Protein AF-L8LLE2-F1 (afdb_monomer)

Solvent-accessible surface area (backbone atoms only — not comparable to full-atom values): 10383 Å² total; per-residue (Å²): 137,85,84,48,62,48,79,52,102,90,46,79,46,75,54,87,82,84,57,51,60,73,41,50,22,72,67,34,61,75,38,79,93,33,45,37,50,25,50,54,20,31,62,99,49,52,68,62,49,44,52,54,46,37,57,59,42,68,69,42,82,53,63,57,59,31,3,40,48,46,44,48,23,51,58,50,33,52,78,78,44,58,67,70,62,44,48,73,63,55,43,66,86,56,19,63,70,10,68,68,54,45,50,54,49,53,51,51,51,52,52,48,52,53,50,52,48,54,52,49,49,54,53,46,53,36,53,50,45,49,54,51,47,54,52,52,47,31,68,77,60,76,58,73,55,71,72,56,50,54,57,56,70,70,47,51,56,69,54,42,52,53,46,56,58,52,54,72,74,50,89,51,74,66,51,55,55,52,58,65,69,78,109

Radius of gyration: 31.27 Å; Cα contacts (8 Å, |Δi|>4): 159; chains: 1; bounding box: 60×43×86 Å

Structure (mmCIF, N/CA/C/O backbone):
data_AF-L8LLE2-F1
#
_entry.id   AF-L8LLE2-F1
#
loop_
_atom_site.group_PDB
_atom_site.id
_atom_site.type_symbol
_atom_site.label_atom_id
_atom_site.label_alt_id
_atom_site.label_comp_id
_atom_site.label_asym_id
_atom_site.label_entity_id
_atom_site.label_seq_id
_atom_site.pdbx_PDB_ins_code
_atom_site.Cartn_x
_atom_site.Cartn_y
_atom_site.Cartn_z
_atom_site.occupancy
_atom_site.B_iso_or_equiv
_atom_site.auth_seq_id
_atom_s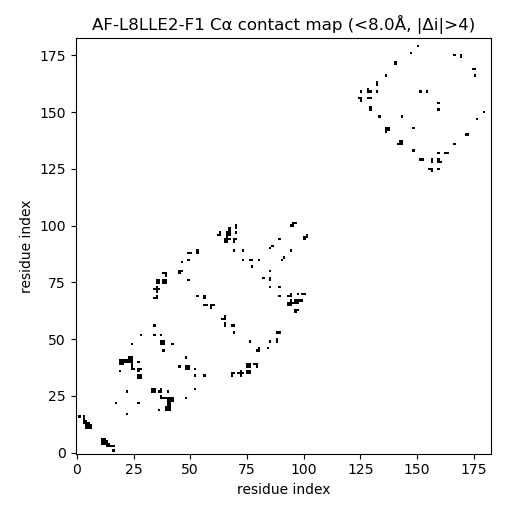ite.auth_comp_id
_atom_site.auth_asym_id
_atom_site.auth_atom_id
_atom_site.pdbx_PDB_model_num
ATOM 1 N N . MET A 1 1 ? 8.916 -25.334 -23.048 1.00 56.12 1 MET A N 1
ATOM 2 C CA . MET A 1 1 ? 9.072 -25.057 -24.491 1.00 56.12 1 MET A CA 1
ATOM 3 C C . MET A 1 1 ? 8.084 -23.953 -24.819 1.00 56.12 1 MET A C 1
ATOM 5 O O . MET A 1 1 ? 6.906 -24.152 -24.558 1.00 56.12 1 MET A O 1
ATOM 9 N N . TYR A 1 2 ? 8.549 -22.775 -25.232 1.00 68.25 2 TYR A N 1
ATOM 10 C CA . TYR A 1 2 ? 7.656 -21.647 -25.518 1.00 68.25 2 TYR A CA 1
ATOM 11 C C . TYR A 1 2 ? 7.120 -21.756 -26.941 1.00 68.25 2 TYR A C 1
ATOM 13 O O . TYR A 1 2 ? 7.829 -22.206 -27.841 1.00 68.25 2 TYR A O 1
ATOM 21 N N . GLN A 1 3 ? 5.867 -21.363 -27.125 1.00 78.31 3 GLN A N 1
ATOM 22 C CA . GLN A 1 3 ? 5.216 -21.385 -28.422 1.00 78.31 3 GLN A CA 1
ATOM 23 C C . GLN A 1 3 ? 5.555 -20.088 -29.169 1.00 78.31 3 GLN A C 1
ATOM 25 O O . GLN A 1 3 ? 5.293 -19.004 -28.664 1.00 78.31 3 GLN A O 1
ATOM 30 N N . ASN A 1 4 ? 6.165 -20.207 -30.348 1.00 88.38 4 ASN A N 1
ATOM 31 C CA . ASN A 1 4 ? 6.569 -19.100 -31.231 1.00 88.38 4 ASN A CA 1
ATOM 32 C C . ASN A 1 4 ? 5.695 -19.013 -32.498 1.00 88.38 4 ASN A C 1
ATOM 34 O O . ASN A 1 4 ? 6.077 -18.423 -33.512 1.00 88.38 4 ASN A O 1
ATOM 38 N N . TYR A 1 5 ? 4.532 -19.662 -32.460 1.00 87.19 5 TYR A N 1
ATOM 39 C CA . TYR A 1 5 ? 3.569 -19.664 -33.547 1.00 87.19 5 TYR A CA 1
ATOM 40 C C . TYR A 1 5 ? 2.140 -19.763 -33.015 1.00 87.19 5 TYR A C 1
ATOM 42 O O . TYR A 1 5 ? 1.866 -20.469 -32.049 1.00 87.19 5 TYR A O 1
ATOM 50 N N . PHE A 1 6 ? 1.208 -19.097 -33.674 1.00 87.31 6 PHE A N 1
ATOM 51 C CA . PHE A 1 6 ? -0.215 -19.158 -33.385 1.00 87.31 6 PHE A CA 1
ATOM 52 C C . PHE A 1 6 ? -0.961 -19.479 -34.679 1.00 87.31 6 PHE A C 1
ATOM 54 O O . PHE A 1 6 ? -0.795 -18.782 -35.679 1.00 87.31 6 PHE A O 1
ATOM 61 N N . ASN A 1 7 ? -1.751 -20.554 -34.666 1.00 88.75 7 ASN A N 1
ATOM 62 C CA . ASN A 1 7 ? -2.558 -20.972 -35.809 1.00 88.75 7 ASN A CA 1
ATOM 63 C C . ASN A 1 7 ? -4.022 -20.591 -35.564 1.00 88.75 7 ASN A C 1
ATOM 65 O O . ASN A 1 7 ? -4.599 -20.988 -34.553 1.00 88.75 7 ASN A O 1
ATOM 69 N N . LEU A 1 8 ? -4.615 -19.869 -36.509 1.00 87.56 8 LEU A N 1
ATOM 70 C CA . LEU A 1 8 ? -6.059 -19.708 -36.679 1.00 87.56 8 LEU A CA 1
ATOM 71 C C . LEU A 1 8 ? -6.487 -20.505 -37.912 1.00 87.56 8 LEU A C 1
ATOM 73 O O . LEU A 1 8 ? -5.650 -20.795 -38.761 1.00 87.56 8 LEU A O 1
ATOM 77 N N . GLU A 1 9 ? -7.777 -20.828 -38.017 1.00 87.69 9 GLU A N 1
ATOM 78 C CA . GLU A 1 9 ? -8.381 -21.726 -39.021 1.00 87.69 9 GLU A CA 1
ATOM 79 C C . GLU A 1 9 ? -7.685 -21.745 -40.397 1.00 87.69 9 GLU A C 1
ATOM 81 O O . GLU A 1 9 ? -7.391 -22.824 -40.904 1.00 87.69 9 GLU A O 1
ATOM 86 N N . ASN A 1 10 ? -7.359 -20.573 -40.962 1.00 89.62 10 ASN A N 1
ATOM 87 C CA . ASN A 1 10 ? -6.679 -20.439 -42.257 1.00 89.62 10 ASN A CA 1
ATOM 88 C C . ASN A 1 10 ? -5.370 -19.619 -42.226 1.00 89.62 10 ASN A C 1
ATOM 90 O O . ASN A 1 10 ? -4.825 -19.313 -43.287 1.00 89.62 10 ASN A O 1
ATOM 94 N N . THR A 1 11 ? -4.849 -19.227 -41.056 1.00 90.19 11 THR A N 1
ATOM 95 C CA . THR A 1 11 ? -3.628 -18.403 -40.950 1.00 90.19 11 THR A CA 1
ATOM 96 C C . THR A 1 11 ? -2.648 -18.930 -39.905 1.00 90.19 11 THR A C 1
ATOM 98 O O . THR A 1 11 ? -3.020 -19.335 -38.808 1.00 90.19 11 THR A O 1
ATOM 101 N N . ASN A 1 12 ? -1.355 -18.893 -40.236 1.00 90.06 12 ASN A N 1
ATOM 102 C CA . ASN A 1 12 ? -0.266 -19.210 -39.313 1.00 90.06 12 ASN A CA 1
ATOM 103 C C . ASN A 1 12 ? 0.552 -17.942 -39.050 1.00 90.06 12 ASN A C 1
ATOM 105 O O . ASN A 1 12 ? 1.138 -17.372 -39.971 1.00 90.06 12 ASN A O 1
ATOM 109 N N . HIS A 1 13 ? 0.588 -17.509 -37.795 1.00 91.38 13 HIS A N 1
ATOM 110 C CA . HIS A 1 13 ? 1.325 -16.339 -37.340 1.00 91.38 13 HIS A CA 1
ATOM 111 C C . HIS A 1 13 ? 2.561 -16.798 -36.579 1.00 91.38 13 HIS A C 1
ATOM 113 O O . HIS A 1 13 ? 2.443 -17.408 -35.521 1.00 91.38 13 HIS A O 1
ATOM 119 N N . ARG A 1 14 ? 3.753 -16.487 -37.089 1.00 90.00 14 ARG A N 1
ATOM 120 C CA . ARG A 1 14 ? 5.013 -16.716 -36.372 1.00 90.00 14 ARG A CA 1
ATOM 121 C C . ARG A 1 14 ? 5.447 -15.435 -35.684 1.00 90.00 14 ARG A C 1
ATOM 123 O O . ARG A 1 14 ? 5.342 -14.361 -36.270 1.00 90.00 14 ARG A O 1
ATOM 130 N N . PHE A 1 15 ? 5.943 -15.561 -34.465 1.00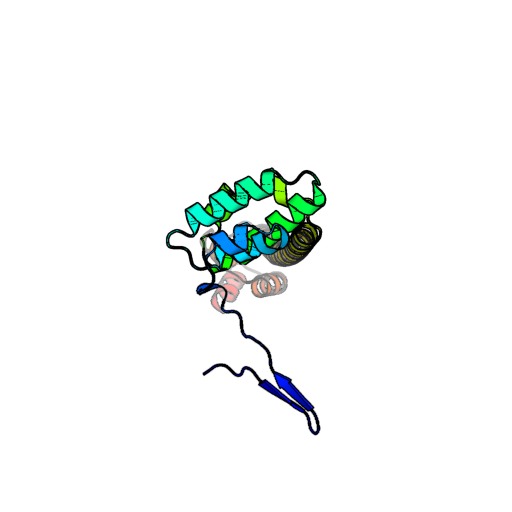 91.06 15 PHE A N 1
ATOM 131 C CA . PHE A 1 15 ? 6.428 -14.435 -33.681 1.00 91.06 15 PHE A CA 1
ATOM 132 C C . PHE A 1 15 ? 7.677 -14.826 -32.903 1.00 91.06 15 PHE A C 1
ATOM 134 O O . PHE A 1 15 ? 7.910 -15.996 -32.598 1.00 91.06 15 PHE A O 1
ATOM 141 N N . GLU A 1 16 ? 8.484 -13.826 -32.584 1.00 89.81 16 GLU A N 1
ATOM 142 C CA . GLU A 1 16 ? 9.649 -13.986 -31.729 1.00 89.81 16 GLU A CA 1
ATOM 143 C C . GLU A 1 16 ? 9.269 -13.682 -30.278 1.00 89.81 16 GLU A C 1
ATOM 145 O O . GLU A 1 16 ? 8.602 -12.689 -29.990 1.00 89.81 16 GLU A O 1
ATOM 150 N N . VAL A 1 17 ? 9.678 -14.558 -29.358 1.00 90.56 17 VAL A N 1
ATOM 151 C CA . VAL A 1 17 ? 9.478 -14.361 -27.919 1.00 90.56 17 VAL A CA 1
ATOM 152 C C . VAL A 1 17 ? 10.763 -13.800 -27.329 1.00 90.56 17 VAL A C 1
ATOM 154 O O . VAL A 1 17 ? 11.753 -14.520 -27.199 1.00 90.56 17 VAL A O 1
ATOM 157 N N . ILE A 1 18 ? 10.730 -12.528 -26.938 1.00 90.19 18 ILE A N 1
ATOM 158 C CA . ILE A 1 18 ? 11.856 -11.868 -26.275 1.00 90.19 18 ILE A CA 1
ATOM 159 C C . ILE A 1 18 ? 11.757 -12.104 -24.768 1.00 90.19 18 ILE A C 1
ATOM 161 O O . ILE A 1 18 ? 10.785 -11.721 -24.116 1.00 90.19 18 ILE A O 1
ATOM 165 N N . ARG A 1 19 ? 12.791 -12.730 -24.204 1.00 91.81 19 ARG A N 1
ATOM 166 C CA . ARG A 1 19 ? 12.925 -12.965 -22.764 1.00 91.81 19 ARG A CA 1
ATOM 167 C C . ARG A 1 19 ? 13.754 -11.846 -22.161 1.00 91.81 19 ARG A C 1
ATOM 169 O O . ARG A 1 19 ? 14.973 -11.866 -22.283 1.00 91.81 19 ARG A O 1
ATOM 176 N N . LEU A 1 20 ? 13.101 -10.883 -21.509 1.00 92.94 20 LEU A N 1
ATOM 177 C CA . LEU A 1 20 ? 13.789 -9.703 -20.968 1.00 92.94 20 LEU A CA 1
ATOM 178 C C . LEU A 1 20 ? 14.976 -10.079 -20.070 1.00 92.94 20 LEU A C 1
ATOM 180 O O . LEU A 1 20 ? 16.052 -9.531 -20.259 1.00 92.94 20 LEU A O 1
ATOM 184 N N . TRP A 1 21 ? 14.844 -11.095 -19.211 1.00 93.62 21 TRP A N 1
ATOM 185 C CA . TRP A 1 21 ? 15.923 -11.555 -18.319 1.00 93.62 21 TRP A CA 1
ATOM 186 C C . TRP A 1 21 ? 17.147 -12.156 -19.035 1.00 93.62 21 TRP A C 1
ATOM 188 O O . TRP A 1 21 ? 18.149 -12.462 -18.392 1.00 93.62 21 TRP A O 1
ATOM 198 N N . GLU A 1 22 ? 17.083 -12.364 -20.350 1.00 95.19 22 GLU A N 1
ATOM 199 C CA . GLU A 1 22 ? 18.216 -12.803 -21.172 1.00 95.19 22 GLU A CA 1
ATOM 200 C C . GLU A 1 22 ? 18.823 -11.667 -21.995 1.00 95.19 22 GLU A C 1
ATOM 202 O O . GLU A 1 22 ? 19.977 -11.777 -22.414 1.00 95.19 22 GLU A O 1
ATOM 207 N N . VAL A 1 23 ? 18.073 -10.580 -22.192 1.00 96.50 23 VAL A N 1
ATOM 208 C CA . VAL A 1 23 ? 18.512 -9.385 -22.916 1.00 96.50 23 VAL A CA 1
ATOM 209 C C . VAL A 1 23 ? 19.391 -8.541 -21.992 1.00 96.50 23 VAL A C 1
ATOM 211 O O . VAL A 1 23 ? 18.932 -8.179 -20.907 1.00 96.50 23 VAL A O 1
ATOM 214 N N . PRO A 1 24 ? 20.637 -8.199 -22.368 1.00 97.44 24 PRO A N 1
ATOM 215 C CA . PRO A 1 24 ? 21.502 -7.352 -21.552 1.00 97.44 24 PRO A CA 1
ATOM 216 C C . PRO A 1 24 ? 20.825 -6.031 -21.164 1.00 97.44 24 PRO A C 1
ATOM 218 O O . PRO A 1 24 ? 20.375 -5.280 -22.028 1.00 97.44 24 PRO A O 1
ATOM 221 N N . SER A 1 25 ? 20.805 -5.692 -19.871 1.00 96.62 25 SER A N 1
ATOM 222 C CA . SER A 1 25 ? 20.219 -4.423 -19.404 1.00 96.62 25 SER A CA 1
ATOM 223 C C . SER A 1 25 ? 20.861 -3.196 -20.061 1.00 96.62 25 SER A C 1
ATOM 225 O O . SER A 1 25 ? 20.197 -2.179 -20.241 1.00 96.62 25 SER A O 1
ATOM 227 N N . THR A 1 26 ? 22.132 -3.291 -20.460 1.00 95.94 26 THR A N 1
ATOM 228 C CA . THR A 1 26 ? 22.840 -2.244 -21.208 1.00 95.94 26 THR A CA 1
ATOM 229 C C . THR A 1 26 ? 22.213 -1.962 -22.570 1.00 95.94 26 THR A C 1
ATOM 231 O O . THR A 1 26 ? 22.161 -0.809 -22.967 1.00 95.94 26 THR A O 1
ATOM 234 N N . GLU A 1 27 ? 21.700 -2.981 -23.265 1.00 95.81 27 GLU A N 1
ATOM 235 C CA . GLU A 1 27 ? 21.024 -2.812 -24.559 1.00 95.81 27 GLU A CA 1
ATOM 236 C C . GLU A 1 27 ? 19.686 -2.087 -24.386 1.00 95.81 27 GLU A C 1
ATOM 238 O O . GLU A 1 27 ? 19.364 -1.158 -25.124 1.00 95.81 27 GLU A O 1
ATOM 243 N N . LEU A 1 28 ? 18.928 -2.456 -23.349 1.00 96.25 28 LEU A N 1
ATOM 244 C CA . LEU A 1 28 ? 17.668 -1.792 -23.012 1.00 96.25 28 LEU A CA 1
ATOM 245 C C . LEU A 1 28 ? 17.890 -0.321 -22.614 1.00 96.25 28 LEU A C 1
ATOM 247 O O . LEU A 1 28 ? 17.057 0.533 -22.910 1.00 96.25 28 LEU A O 1
ATOM 251 N N . LEU A 1 29 ? 19.015 -0.011 -21.962 1.00 95.56 29 LEU A N 1
ATOM 252 C CA . LEU A 1 29 ? 19.341 1.334 -21.478 1.00 95.56 29 LEU A CA 1
ATOM 253 C C . LEU A 1 29 ? 19.640 2.339 -22.606 1.00 95.56 29 LEU A C 1
ATOM 255 O O . LEU A 1 29 ? 19.598 3.546 -22.367 1.00 95.56 29 LEU A O 1
ATOM 259 N N . GLU A 1 30 ? 19.903 1.877 -23.828 1.00 95.12 30 GLU A N 1
ATOM 260 C CA . GLU A 1 30 ? 20.114 2.753 -24.989 1.00 95.12 30 GLU A CA 1
ATOM 261 C C . GLU A 1 30 ? 18.828 3.475 -25.415 1.00 95.12 30 GLU A C 1
ATOM 263 O O . GLU A 1 30 ? 18.867 4.571 -25.982 1.00 95.12 30 GLU A O 1
ATOM 268 N N . TYR A 1 31 ? 17.666 2.900 -25.099 1.00 94.38 31 TYR A N 1
ATOM 269 C CA . TYR A 1 31 ? 16.378 3.409 -25.548 1.00 94.38 31 TYR A CA 1
ATOM 270 C C . TYR A 1 31 ? 15.556 3.930 -24.376 1.00 94.38 31 TYR A C 1
ATOM 272 O O . TYR A 1 31 ? 15.093 3.181 -23.519 1.00 94.38 31 TYR A O 1
ATOM 280 N N . LYS A 1 32 ? 15.269 5.234 -24.394 1.00 91.44 32 LYS A N 1
ATOM 281 C CA . LYS A 1 32 ? 14.451 5.911 -23.375 1.00 91.44 32 LYS A CA 1
ATOM 282 C C . LYS A 1 32 ? 13.112 5.223 -23.095 1.00 91.44 32 LYS A C 1
ATOM 284 O O . LYS A 1 32 ? 12.715 5.102 -21.940 1.00 91.44 32 LYS A O 1
ATOM 289 N N . GLY A 1 33 ? 12.432 4.746 -24.140 1.00 92.94 33 GLY A N 1
ATOM 290 C CA . GLY A 1 33 ? 11.154 4.037 -24.009 1.00 92.94 33 GLY A CA 1
ATOM 291 C C . GLY A 1 33 ? 11.254 2.696 -23.272 1.00 92.94 33 GLY A C 1
ATOM 292 O O . GLY A 1 33 ? 10.241 2.187 -22.805 1.00 92.94 33 GLY A O 1
ATOM 293 N N . LEU A 1 34 ? 12.461 2.142 -23.136 1.00 96.44 34 LEU A N 1
ATOM 294 C CA . LEU A 1 34 ? 12.717 0.867 -22.474 1.00 96.44 34 LEU A CA 1
ATOM 295 C C . LEU A 1 34 ? 13.227 1.027 -21.040 1.00 96.44 34 LEU A C 1
ATOM 297 O O . LEU A 1 34 ? 13.327 0.019 -20.348 1.00 96.44 34 LEU A O 1
ATOM 301 N N . TYR A 1 35 ? 13.485 2.250 -20.554 1.00 97.38 35 TYR A N 1
ATOM 302 C CA . TYR A 1 35 ? 13.955 2.492 -19.180 1.00 97.38 35 TYR A CA 1
ATOM 303 C C . TYR A 1 35 ? 13.157 1.737 -18.104 1.00 97.38 35 TYR A C 1
ATOM 305 O O . TYR A 1 35 ? 13.794 1.150 -17.227 1.00 97.38 35 TYR A O 1
ATOM 313 N N . PRO A 1 36 ? 11.810 1.655 -18.173 1.00 97.25 36 PRO A N 1
ATOM 314 C CA . PRO A 1 36 ? 11.045 0.889 -17.194 1.00 97.25 36 PRO A CA 1
ATOM 315 C C . PRO A 1 36 ? 11.355 -0.614 -17.168 1.00 97.25 36 PRO A C 1
ATOM 317 O O . PRO A 1 36 ? 11.160 -1.258 -16.144 1.00 97.25 36 PRO A O 1
ATOM 320 N N . LEU A 1 37 ? 11.851 -1.180 -18.269 1.00 97.38 37 LEU A N 1
ATOM 321 C CA . LEU A 1 37 ? 12.153 -2.606 -18.417 1.00 97.38 37 LEU A CA 1
ATOM 322 C C . LEU A 1 37 ? 13.610 -2.948 -18.087 1.00 97.38 37 LEU A C 1
ATOM 324 O O . LEU A 1 37 ? 13.931 -4.122 -17.924 1.00 97.38 37 LEU A O 1
ATOM 328 N N . VAL A 1 38 ? 14.500 -1.956 -17.988 1.00 97.81 38 VAL A N 1
ATOM 329 C CA . VAL A 1 38 ? 15.952 -2.174 -17.868 1.00 97.81 38 VAL A CA 1
ATOM 330 C C . VAL A 1 38 ? 16.316 -3.029 -16.646 1.00 97.81 38 VAL A C 1
ATOM 332 O O . VAL A 1 38 ? 17.201 -3.882 -16.736 1.00 97.81 38 VAL A O 1
ATOM 335 N N . THR A 1 39 ? 15.622 -2.850 -15.518 1.00 94.88 39 THR A N 1
ATOM 336 C CA . THR A 1 39 ? 15.833 -3.632 -14.284 1.00 94.88 39 THR A CA 1
ATOM 337 C C . THR A 1 39 ? 15.355 -5.080 -14.380 1.00 94.88 39 THR A C 1
ATOM 339 O O . THR A 1 39 ? 15.772 -5.901 -13.570 1.00 94.88 39 THR A O 1
ATOM 342 N N . LEU A 1 40 ? 14.511 -5.399 -15.366 1.00 96.62 40 LEU A N 1
ATOM 343 C CA . LEU A 1 40 ? 14.079 -6.764 -15.688 1.00 96.62 40 LEU A CA 1
ATOM 344 C C . LEU A 1 40 ? 15.040 -7.462 -16.665 1.00 96.62 40 LEU A C 1
ATOM 346 O O . LEU A 1 40 ? 14.889 -8.656 -16.925 1.00 96.62 40 LEU A O 1
ATOM 350 N N . GLY A 1 41 ? 15.981 -6.704 -17.235 1.00 96.38 41 GLY A N 1
ATOM 351 C CA . GLY A 1 41 ? 17.023 -7.195 -18.126 1.00 96.38 41 GLY A CA 1
ATOM 352 C C . GLY A 1 41 ? 18.044 -8.091 -17.423 1.00 96.38 41 GLY A C 1
ATOM 353 O O . GLY A 1 41 ? 18.124 -8.155 -16.195 1.00 96.38 41 GLY A O 1
ATOM 354 N N . LYS A 1 42 ? 18.880 -8.759 -18.214 1.00 96.75 42 LYS A N 1
ATOM 355 C CA . LYS A 1 42 ? 20.048 -9.488 -17.725 1.00 96.75 42 LYS A CA 1
ATOM 356 C C . LYS A 1 42 ? 21.075 -8.505 -17.151 1.00 96.75 42 LYS A C 1
ATOM 358 O O . LYS A 1 42 ? 21.728 -7.776 -17.903 1.00 96.75 42 LYS A O 1
ATOM 363 N N . SER A 1 43 ? 21.247 -8.533 -15.832 1.00 94.88 43 SER A N 1
ATOM 364 C CA . SER A 1 43 ? 22.250 -7.756 -15.100 1.00 94.88 43 SER A CA 1
ATOM 365 C C . SER A 1 43 ? 22.788 -8.542 -13.907 1.00 94.88 43 SER A C 1
ATOM 367 O O . SER A 1 43 ? 22.024 -9.177 -13.182 1.00 94.88 43 SER A O 1
ATOM 369 N N . ASP A 1 44 ? 24.098 -8.446 -13.673 1.00 93.12 44 ASP A N 1
ATOM 370 C CA . ASP A 1 44 ? 24.754 -9.019 -12.491 1.00 93.12 44 ASP A CA 1
ATOM 371 C C . ASP A 1 44 ? 24.508 -8.177 -11.224 1.00 93.12 44 ASP A C 1
ATOM 373 O O . ASP A 1 44 ? 24.713 -8.650 -10.107 1.00 93.12 44 ASP A O 1
ATOM 377 N N . ASN A 1 45 ? 24.073 -6.918 -11.378 1.00 95.69 45 ASN A N 1
ATOM 378 C CA . ASN A 1 45 ? 23.800 -6.009 -10.266 1.00 95.69 45 ASN A CA 1
ATOM 379 C C . ASN A 1 45 ? 22.582 -5.107 -10.553 1.00 95.69 45 ASN A C 1
ATOM 381 O O . ASN A 1 45 ? 22.735 -3.979 -11.036 1.00 95.69 45 ASN A O 1
ATOM 385 N N . PRO A 1 46 ? 21.363 -5.568 -10.213 1.00 94.50 46 PRO A N 1
ATOM 386 C CA . PRO A 1 46 ? 20.133 -4.815 -10.454 1.00 94.50 46 PRO A CA 1
ATOM 387 C C . PRO A 1 46 ? 20.081 -3.449 -9.750 1.00 94.50 46 PRO A C 1
ATOM 389 O O . PRO A 1 46 ? 19.472 -2.516 -10.273 1.00 94.50 46 PRO A O 1
ATOM 392 N N . LEU A 1 47 ? 20.743 -3.295 -8.594 1.00 96.25 47 LEU A N 1
ATOM 393 C CA . LEU A 1 47 ? 20.816 -2.019 -7.874 1.00 96.25 47 LEU A CA 1
ATOM 394 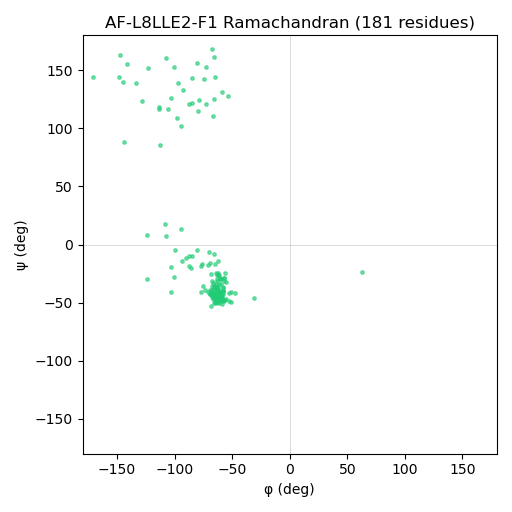C C . LEU A 1 47 ? 21.596 -0.970 -8.676 1.00 96.25 47 LEU A C 1
ATOM 396 O O . LEU A 1 47 ? 21.115 0.148 -8.858 1.00 96.25 47 LEU A O 1
ATOM 400 N N . GLU A 1 48 ? 22.790 -1.318 -9.157 1.00 97.06 48 GLU A N 1
ATOM 401 C CA . GLU A 1 48 ? 23.591 -0.409 -9.988 1.00 97.06 48 GLU A CA 1
ATOM 402 C C . GLU A 1 48 ? 22.895 -0.113 -11.317 1.00 97.06 48 GLU A C 1
ATOM 404 O O . GLU A 1 48 ? 22.877 1.032 -11.769 1.00 97.06 48 GLU A O 1
ATOM 409 N N . THR A 1 49 ? 22.225 -1.109 -11.899 1.00 97.25 49 THR A N 1
ATOM 410 C CA . THR A 1 49 ? 21.370 -0.910 -13.072 1.00 97.25 49 THR A CA 1
ATOM 411 C C . THR A 1 49 ? 20.272 0.125 -12.804 1.00 97.25 49 THR A C 1
ATOM 413 O O . THR A 1 49 ? 20.122 1.067 -13.581 1.00 97.25 49 THR A O 1
ATOM 416 N N . LEU A 1 50 ? 19.544 0.027 -11.685 1.00 97.56 50 LEU A N 1
ATOM 417 C CA . LEU A 1 50 ? 18.516 1.012 -11.335 1.00 97.56 50 LEU A CA 1
ATOM 418 C C . LEU A 1 50 ? 19.106 2.410 -11.089 1.00 97.56 50 LEU A C 1
ATOM 420 O O . LEU A 1 50 ? 18.491 3.398 -11.484 1.00 97.56 50 LEU A O 1
ATOM 424 N N . LYS A 1 51 ? 20.302 2.520 -10.492 1.00 97.50 51 LYS A N 1
ATOM 425 C CA . LYS A 1 51 ? 20.991 3.814 -10.328 1.00 97.50 51 LYS A CA 1
ATOM 426 C C . LYS A 1 51 ? 21.267 4.487 -11.673 1.00 97.50 51 LYS A C 1
ATOM 428 O O . LYS A 1 51 ? 20.998 5.677 -11.821 1.00 97.50 51 LYS A O 1
ATOM 433 N N . GLN A 1 52 ? 21.760 3.734 -12.657 1.00 97.19 52 GLN A N 1
ATOM 434 C CA . GLN A 1 52 ? 22.014 4.256 -14.005 1.00 97.19 52 GLN A CA 1
ATOM 435 C C . GLN A 1 52 ? 20.719 4.703 -14.692 1.00 97.19 52 GLN A C 1
ATOM 437 O O . GLN A 1 52 ? 20.671 5.772 -15.303 1.00 97.19 52 GLN A O 1
ATOM 442 N N . VAL A 1 53 ? 19.647 3.918 -14.548 1.00 97.50 53 VAL A N 1
ATOM 443 C CA . VAL A 1 53 ? 18.322 4.273 -15.072 1.00 97.50 53 VAL A CA 1
ATOM 444 C C . VAL A 1 53 ? 17.800 5.551 -14.413 1.00 97.50 53 VAL A C 1
ATOM 446 O O . VAL A 1 53 ? 17.335 6.444 -15.116 1.00 97.50 53 VAL A O 1
ATOM 449 N N . ALA A 1 54 ? 17.920 5.688 -13.090 1.00 97.19 54 ALA A N 1
ATOM 450 C CA . ALA A 1 54 ? 17.494 6.886 -12.369 1.00 97.19 54 ALA A CA 1
ATOM 451 C C . ALA A 1 54 ? 18.220 8.147 -12.873 1.00 97.19 54 ALA A C 1
ATOM 453 O O . ALA A 1 54 ? 17.566 9.139 -13.193 1.00 97.19 54 ALA A O 1
ATOM 454 N N . GLN A 1 55 ? 19.541 8.081 -13.070 1.00 96.62 55 GLN A N 1
ATOM 455 C CA . GLN A 1 55 ? 20.321 9.185 -13.649 1.00 96.62 55 GLN A CA 1
ATOM 456 C C . GLN A 1 55 ? 19.847 9.558 -15.064 1.00 96.62 55 GLN A C 1
ATOM 458 O O . GLN A 1 55 ? 19.706 10.735 -15.398 1.00 96.62 55 GLN A O 1
ATOM 463 N N . LYS A 1 56 ? 19.561 8.559 -15.909 1.00 96.69 56 LYS A N 1
ATOM 464 C CA . LYS A 1 56 ? 19.037 8.780 -17.267 1.00 96.69 56 LYS A CA 1
ATOM 465 C C . LYS A 1 56 ? 17.629 9.385 -17.258 1.00 96.69 56 LYS A C 1
ATOM 467 O O . LYS A 1 56 ? 17.305 10.169 -18.148 1.00 96.69 56 LYS A O 1
ATOM 472 N N . ILE A 1 57 ? 16.802 9.037 -16.271 1.00 96.56 57 ILE A N 1
ATOM 473 C CA . ILE A 1 57 ? 15.464 9.608 -16.073 1.00 96.56 57 ILE A CA 1
ATOM 474 C C . ILE A 1 57 ? 15.557 11.073 -15.641 1.00 96.56 57 ILE A C 1
ATOM 476 O O . ILE A 1 57 ? 14.824 11.907 -16.166 1.00 96.56 57 ILE A O 1
ATOM 480 N N . GLU A 1 58 ? 16.472 11.426 -14.738 1.00 94.50 58 GLU A N 1
ATOM 481 C CA . GLU A 1 58 ? 16.665 12.819 -14.308 1.00 94.50 58 GLU A CA 1
ATOM 482 C C . GLU A 1 58 ? 17.037 13.752 -15.469 1.00 94.50 58 GLU A C 1
ATOM 484 O O . GLU A 1 58 ? 16.577 14.894 -15.513 1.00 94.50 58 GLU A O 1
ATOM 489 N N . ALA A 1 59 ? 17.784 13.242 -16.452 1.00 94.88 59 ALA A N 1
ATOM 490 C CA . ALA A 1 59 ? 18.158 13.973 -17.661 1.00 94.88 59 ALA A CA 1
ATOM 491 C C . ALA A 1 59 ? 16.985 14.240 -18.633 1.00 94.88 59 ALA A C 1
ATOM 493 O O . ALA A 1 59 ? 17.156 14.945 -19.630 1.00 94.88 59 ALA A O 1
ATOM 494 N N . ILE A 1 60 ? 15.788 13.699 -18.378 1.00 95.19 60 ILE A N 1
ATOM 495 C CA . ILE A 1 60 ? 14.605 13.937 -19.211 1.00 95.19 60 ILE A CA 1
ATOM 496 C C . ILE A 1 60 ? 14.092 15.365 -18.993 1.00 95.19 60 ILE A C 1
ATOM 498 O O . ILE A 1 60 ? 13.699 15.743 -17.888 1.00 95.19 60 ILE A O 1
ATOM 502 N N . SER A 1 61 ? 14.052 16.149 -20.075 1.00 95.19 61 SER A N 1
ATOM 503 C CA . SER A 1 61 ? 13.680 17.569 -20.031 1.00 95.19 61 SER A CA 1
ATOM 504 C C . SER A 1 61 ? 12.195 17.806 -19.751 1.00 95.19 61 SER A C 1
ATOM 506 O O . SER A 1 61 ? 11.851 18.715 -19.000 1.00 95.19 61 SER A O 1
ATOM 508 N N . LEU A 1 62 ? 11.302 17.008 -20.350 1.00 95.69 62 LEU A N 1
ATOM 509 C CA . LEU A 1 62 ? 9.862 17.179 -20.169 1.00 95.69 62 LEU A CA 1
ATOM 510 C C . LEU A 1 62 ? 9.428 16.571 -18.831 1.00 95.69 62 LEU A C 1
ATOM 512 O O . LEU A 1 62 ? 9.468 15.353 -18.660 1.00 95.69 62 LEU A O 1
ATOM 516 N N . THR A 1 63 ? 8.965 17.415 -17.906 1.00 93.44 63 THR A N 1
ATOM 517 C CA . THR A 1 63 ? 8.557 16.999 -16.554 1.00 93.44 63 THR A CA 1
ATOM 518 C C . THR A 1 63 ? 7.545 15.856 -16.574 1.00 93.44 63 THR A C 1
ATOM 520 O O . THR A 1 63 ? 7.768 14.857 -15.902 1.00 93.44 63 THR A O 1
ATOM 523 N N . GLN A 1 64 ? 6.484 15.957 -17.384 1.00 93.88 64 GLN A N 1
ATOM 524 C CA . GLN A 1 64 ? 5.445 14.923 -17.454 1.00 93.88 64 GLN A CA 1
ATOM 525 C C . GLN A 1 64 ? 6.007 13.564 -17.884 1.00 93.88 64 GLN A C 1
ATOM 527 O O . GLN A 1 64 ? 5.692 12.532 -17.298 1.00 93.88 64 GLN A O 1
ATOM 532 N N . GLU A 1 65 ? 6.855 13.557 -18.910 1.00 95.19 65 GLU A N 1
ATOM 533 C CA . GLU A 1 65 ? 7.467 12.331 -19.412 1.00 95.19 65 GLU A CA 1
ATOM 534 C C . GLU A 1 65 ? 8.436 11.746 -18.388 1.00 95.19 65 GLU A C 1
ATOM 536 O O . GLU A 1 65 ? 8.388 10.549 -18.118 1.00 95.19 65 GLU A O 1
ATOM 541 N N . ARG A 1 66 ? 9.259 12.591 -17.756 1.00 96.31 66 ARG A N 1
ATOM 542 C CA . ARG A 1 66 ? 10.137 12.180 -16.659 1.00 96.31 66 ARG A CA 1
ATOM 543 C C . ARG A 1 66 ? 9.343 11.511 -15.540 1.00 96.31 66 ARG A C 1
ATOM 545 O O . ARG A 1 66 ? 9.731 10.438 -15.086 1.00 96.31 66 ARG A O 1
ATOM 552 N N . SER A 1 67 ? 8.230 12.114 -15.129 1.00 96.19 67 SER A N 1
ATOM 553 C CA . SER A 1 67 ? 7.363 11.577 -14.081 1.00 96.19 67 SER A CA 1
ATOM 554 C C . SER A 1 67 ? 6.713 10.257 -14.479 1.00 96.19 67 SER A C 1
ATOM 556 O O . SER A 1 67 ? 6.728 9.313 -13.690 1.00 96.19 67 SER A O 1
ATOM 558 N N . ASN A 1 68 ? 6.197 10.156 -15.706 1.00 95.62 68 ASN A N 1
ATOM 559 C CA . ASN A 1 68 ? 5.592 8.928 -16.221 1.00 95.62 68 ASN A CA 1
ATOM 560 C C . ASN A 1 68 ? 6.610 7.779 -16.271 1.00 95.62 68 ASN A C 1
ATOM 562 O O . ASN A 1 68 ? 6.321 6.679 -15.801 1.00 95.62 68 ASN A O 1
ATOM 566 N N . VAL A 1 69 ? 7.812 8.040 -16.797 1.00 96.31 69 VAL A N 1
ATOM 567 C CA . VAL A 1 69 ? 8.881 7.038 -16.886 1.00 96.31 69 VAL A CA 1
ATOM 568 C C . VAL A 1 69 ? 9.353 6.637 -15.488 1.00 96.31 69 VAL A C 1
ATOM 570 O O . VAL A 1 69 ? 9.442 5.448 -15.212 1.00 96.31 69 VAL A O 1
ATOM 573 N N . ALA A 1 70 ? 9.572 7.587 -14.573 1.00 96.81 70 ALA A N 1
ATOM 574 C CA . ALA A 1 70 ? 9.949 7.287 -13.188 1.00 96.81 70 ALA A CA 1
ATOM 575 C C . ALA A 1 70 ? 8.914 6.404 -12.471 1.00 96.81 70 ALA A C 1
ATOM 577 O O . ALA A 1 70 ? 9.286 5.451 -11.781 1.00 96.81 70 ALA A O 1
ATOM 578 N N . ALA A 1 71 ? 7.622 6.691 -12.658 1.00 96.00 71 ALA A N 1
ATOM 579 C CA . ALA A 1 71 ? 6.538 5.907 -12.076 1.00 96.00 71 ALA A CA 1
ATOM 580 C C . ALA A 1 71 ? 6.511 4.479 -12.640 1.00 96.00 71 ALA A C 1
ATOM 582 O O . ALA A 1 71 ? 6.511 3.518 -11.871 1.00 96.00 71 ALA A O 1
ATOM 583 N N . ALA A 1 72 ? 6.565 4.329 -13.967 1.00 96.19 72 ALA A N 1
ATOM 584 C CA . ALA A 1 72 ? 6.588 3.019 -14.616 1.00 96.19 72 ALA A CA 1
ATOM 585 C C . ALA A 1 72 ? 7.823 2.195 -14.212 1.00 96.19 72 ALA A C 1
ATOM 587 O O . ALA A 1 72 ? 7.693 1.023 -13.857 1.00 96.19 72 ALA A O 1
ATOM 588 N N . THR A 1 73 ? 9.010 2.814 -14.190 1.00 96.75 73 THR A N 1
ATOM 589 C CA . THR A 1 73 ? 10.247 2.166 -13.733 1.00 96.75 73 THR A CA 1
ATOM 590 C C . THR A 1 73 ? 10.142 1.724 -12.281 1.00 96.75 73 THR A C 1
ATOM 592 O O . THR A 1 73 ? 10.572 0.622 -11.961 1.00 96.75 73 THR A O 1
ATOM 595 N N . SER A 1 74 ? 9.541 2.526 -11.398 1.00 95.88 74 SER A N 1
ATOM 596 C CA . SER A 1 74 ? 9.373 2.152 -9.988 1.00 95.88 74 SER A CA 1
ATOM 597 C C . SER A 1 74 ? 8.483 0.923 -9.812 1.00 95.88 74 SER A C 1
ATOM 599 O O . SER A 1 74 ? 8.797 0.058 -8.995 1.00 95.88 74 SER A O 1
ATOM 601 N N . VAL A 1 75 ? 7.400 0.820 -10.591 1.00 94.81 75 VAL A N 1
ATOM 602 C CA . VAL A 1 75 ? 6.502 -0.345 -10.567 1.00 94.81 75 VAL A CA 1
ATOM 603 C C . VAL A 1 75 ? 7.240 -1.603 -11.019 1.00 94.81 75 VAL A C 1
ATOM 605 O O . VAL A 1 75 ? 7.214 -2.614 -10.321 1.00 94.81 75 VAL A O 1
ATOM 608 N N . LEU A 1 76 ? 7.929 -1.541 -12.159 1.00 96.69 76 LEU A N 1
ATOM 609 C CA . LEU A 1 76 ? 8.593 -2.710 -12.738 1.00 96.69 76 LEU A CA 1
ATOM 610 C C . LEU A 1 76 ? 9.857 -3.111 -11.973 1.00 96.69 76 LEU A C 1
ATOM 612 O O . LEU A 1 76 ? 10.071 -4.295 -11.730 1.00 96.69 76 LEU A O 1
ATOM 616 N N . ALA A 1 77 ? 10.655 -2.151 -11.502 1.00 96.69 77 ALA A N 1
ATOM 617 C CA . ALA A 1 77 ? 11.790 -2.435 -10.628 1.00 96.69 77 ALA A CA 1
ATOM 618 C C . ALA A 1 77 ? 11.356 -3.103 -9.315 1.00 96.69 77 ALA A C 1
ATOM 620 O O . ALA A 1 77 ? 12.113 -3.908 -8.778 1.00 96.69 77 ALA A O 1
ATOM 621 N N . GLY A 1 78 ? 10.134 -2.838 -8.835 1.00 96.12 78 GLY A N 1
ATOM 622 C CA . GLY A 1 78 ? 9.550 -3.490 -7.659 1.00 96.12 78 GLY A CA 1
ATOM 623 C C . GLY A 1 78 ? 9.358 -5.001 -7.796 1.00 96.12 78 GLY A C 1
ATOM 624 O O . GLY A 1 78 ? 9.159 -5.673 -6.790 1.00 96.12 78 GLY A O 1
ATOM 625 N N . LEU A 1 79 ? 9.447 -5.548 -9.013 1.00 95.88 79 LEU A N 1
ATOM 626 C CA . LEU A 1 79 ? 9.419 -6.994 -9.250 1.00 95.88 79 LEU A CA 1
ATOM 627 C C . LEU A 1 79 ? 10.755 -7.678 -8.920 1.00 95.88 79 LEU A C 1
ATOM 629 O O . LEU A 1 79 ? 10.789 -8.897 -8.772 1.00 95.88 79 LEU A O 1
ATOM 633 N N . VAL A 1 80 ? 11.848 -6.912 -8.834 1.00 95.12 80 VAL A N 1
ATOM 634 C CA . VAL A 1 80 ? 13.220 -7.429 -8.669 1.00 95.12 80 VAL A CA 1
ATOM 635 C C . VAL A 1 80 ? 13.911 -6.851 -7.429 1.00 95.12 80 VAL A C 1
ATOM 637 O O . VAL A 1 80 ? 14.766 -7.508 -6.841 1.00 95.12 80 VAL A O 1
ATOM 640 N N . LEU A 1 81 ? 13.563 -5.627 -7.025 1.00 96.56 81 LEU A N 1
ATOM 641 C CA . LEU A 1 81 ? 14.228 -4.871 -5.965 1.00 96.56 81 LEU A CA 1
ATOM 642 C C . LEU A 1 81 ? 13.261 -4.467 -4.852 1.00 96.56 81 LEU A C 1
ATOM 644 O O . LEU A 1 81 ? 12.081 -4.202 -5.082 1.00 96.56 81 LEU A O 1
ATOM 648 N N . ASP A 1 82 ? 13.803 -4.315 -3.644 1.00 96.25 82 ASP A N 1
ATOM 649 C CA . ASP A 1 82 ? 13.049 -3.822 -2.499 1.00 96.25 82 ASP A CA 1
ATOM 650 C C . ASP A 1 82 ? 12.581 -2.374 -2.672 1.00 96.25 82 ASP A C 1
ATOM 652 O O . ASP A 1 82 ? 13.288 -1.481 -3.152 1.00 96.25 82 ASP A O 1
ATOM 656 N N . LYS A 1 83 ? 11.385 -2.105 -2.150 1.00 94.50 83 LYS A N 1
ATOM 657 C CA . LYS A 1 83 ? 10.742 -0.788 -2.192 1.00 94.50 83 LYS A CA 1
ATOM 658 C C . LYS A 1 83 ? 11.584 0.332 -1.566 1.00 94.50 83 LYS A C 1
ATOM 660 O O . LYS A 1 83 ? 11.479 1.482 -1.989 1.00 94.50 83 LYS A O 1
ATOM 665 N N . THR A 1 84 ? 12.396 0.030 -0.553 1.00 95.38 84 THR A N 1
ATOM 666 C CA . THR A 1 84 ? 13.274 1.008 0.115 1.00 95.38 84 THR A CA 1
ATOM 667 C C . THR A 1 84 ? 14.392 1.484 -0.809 1.00 95.38 84 THR A C 1
ATOM 669 O O . THR A 1 84 ? 14.644 2.685 -0.889 1.00 95.38 84 THR A O 1
ATOM 672 N N . ILE A 1 85 ? 14.995 0.560 -1.561 1.00 94.38 85 ILE A N 1
ATOM 673 C CA . ILE A 1 85 ? 16.003 0.849 -2.583 1.00 94.38 85 ILE A CA 1
ATOM 674 C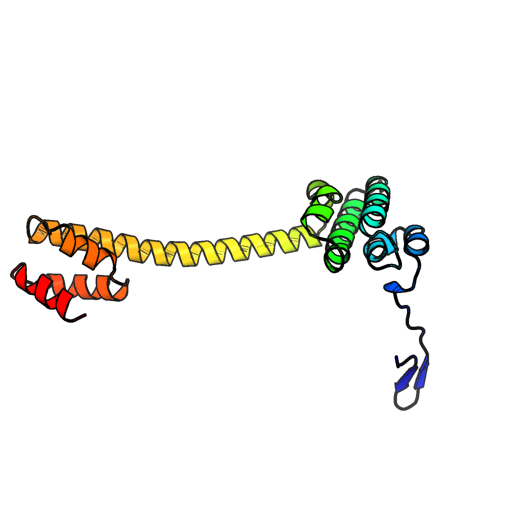 C . ILE A 1 85 ? 15.397 1.736 -3.669 1.00 94.38 85 ILE A C 1
ATOM 676 O O . ILE A 1 85 ? 15.951 2.785 -3.995 1.00 94.38 85 ILE A O 1
ATOM 680 N N . ILE A 1 86 ? 14.231 1.340 -4.188 1.00 95.56 86 ILE A N 1
ATOM 681 C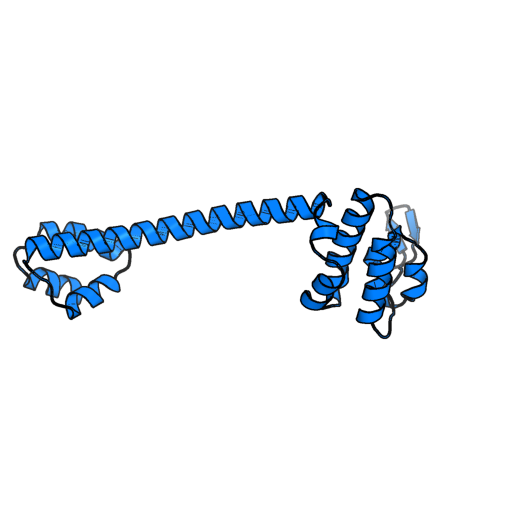 CA . ILE A 1 86 ? 13.555 2.065 -5.268 1.00 95.56 86 ILE A CA 1
ATOM 682 C C . ILE A 1 86 ? 13.230 3.488 -4.827 1.00 95.56 86 ILE A C 1
ATOM 684 O O . ILE A 1 86 ? 13.575 4.425 -5.532 1.00 95.56 86 ILE A O 1
ATOM 688 N N . ARG A 1 87 ? 12.662 3.677 -3.630 1.00 93.56 87 ARG A N 1
ATOM 689 C CA . ARG A 1 87 ? 12.349 5.012 -3.091 1.00 93.56 87 ARG A CA 1
ATOM 690 C C . ARG A 1 87 ? 13.580 5.888 -2.862 1.00 93.56 87 ARG A C 1
ATOM 692 O O . ARG A 1 87 ? 13.472 7.108 -2.948 1.00 93.56 87 ARG A O 1
ATOM 699 N N . GLY A 1 88 ? 14.731 5.286 -2.566 1.00 93.75 88 GLY A N 1
ATOM 700 C CA . GLY A 1 88 ? 15.990 6.017 -2.434 1.00 93.75 88 GLY A CA 1
ATOM 701 C C . GLY A 1 88 ? 16.485 6.610 -3.759 1.00 93.75 88 GLY A C 1
ATOM 702 O O . GLY A 1 88 ? 17.114 7.668 -3.746 1.00 93.75 88 GLY A O 1
ATOM 703 N N . LEU A 1 89 ? 16.185 5.951 -4.885 1.00 94.56 89 LEU A N 1
ATOM 704 C CA . LEU A 1 89 ? 16.685 6.299 -6.222 1.00 94.56 89 LEU A CA 1
ATOM 705 C C . LEU A 1 89 ? 15.645 7.012 -7.099 1.00 94.56 89 LEU A C 1
ATOM 707 O O . LEU A 1 89 ? 15.973 7.970 -7.788 1.00 94.56 89 LEU A O 1
ATOM 711 N N . LEU A 1 90 ? 14.392 6.567 -7.059 1.00 94.56 90 LEU A N 1
ATOM 712 C CA . LEU A 1 90 ? 13.247 7.134 -7.769 1.00 94.56 90 LEU A CA 1
ATOM 713 C C . LEU A 1 90 ? 12.290 7.736 -6.740 1.00 94.56 90 LEU A C 1
ATOM 715 O O . LEU A 1 90 ? 11.373 7.083 -6.236 1.00 94.56 90 LEU A O 1
ATOM 719 N N . ARG A 1 91 ? 12.557 8.991 -6.376 1.00 90.31 91 ARG A N 1
ATOM 720 C CA . ARG A 1 91 ? 11.818 9.676 -5.314 1.00 90.31 91 ARG A CA 1
ATOM 721 C C . ARG A 1 91 ? 10.403 10.050 -5.747 1.00 90.31 91 ARG A C 1
ATOM 723 O O . ARG A 1 91 ? 10.130 10.289 -6.925 1.00 90.31 91 ARG A O 1
ATOM 730 N N . GLU A 1 92 ? 9.506 10.142 -4.771 1.00 88.69 92 GLU A N 1
ATOM 731 C CA . GLU A 1 92 ? 8.090 10.452 -4.985 1.00 88.69 92 GLU A CA 1
ATOM 732 C C . GLU A 1 92 ? 7.880 11.795 -5.696 1.00 88.69 92 GLU A C 1
ATOM 734 O O . GLU A 1 92 ? 7.031 11.910 -6.578 1.00 88.69 92 GLU A O 1
ATOM 739 N N . GLU A 1 93 ? 8.717 12.789 -5.400 1.00 89.69 93 GLU A N 1
ATOM 740 C CA . GLU A 1 93 ? 8.640 14.123 -5.995 1.00 89.69 93 GLU A CA 1
ATOM 741 C C . GLU A 1 93 ? 8.873 14.110 -7.508 1.00 89.69 93 GLU A C 1
ATOM 743 O O . GLU A 1 93 ? 8.379 14.994 -8.207 1.00 89.69 93 GLU A O 1
ATOM 748 N N . ILE A 1 94 ? 9.603 13.111 -8.017 1.00 90.25 94 ILE A N 1
ATOM 749 C CA . ILE A 1 94 ? 9.812 12.918 -9.454 1.00 90.25 94 ILE A CA 1
ATOM 750 C C . ILE A 1 94 ? 8.547 12.332 -10.082 1.00 90.25 94 ILE A C 1
ATOM 752 O O . ILE A 1 94 ? 8.210 12.693 -11.203 1.00 90.25 94 ILE A O 1
ATOM 756 N N . MET A 1 95 ? 7.830 11.456 -9.377 1.00 91.50 95 MET A N 1
ATOM 757 C CA . MET A 1 95 ? 6.686 10.705 -9.907 1.00 91.50 95 MET A CA 1
ATOM 758 C C . MET A 1 95 ? 5.348 11.431 -9.783 1.00 91.50 95 MET A C 1
ATOM 760 O O . MET A 1 95 ? 4.415 11.073 -10.494 1.00 91.50 95 MET A O 1
ATOM 764 N N . LYS A 1 96 ? 5.239 12.439 -8.911 1.00 91.44 96 LYS A N 1
ATOM 765 C CA . LYS A 1 96 ? 3.962 13.070 -8.528 1.00 91.44 96 LYS A CA 1
ATOM 766 C C . LYS A 1 96 ? 3.117 13.636 -9.679 1.00 91.44 96 LYS A C 1
ATOM 768 O O . LYS A 1 96 ? 1.906 13.753 -9.525 1.00 91.44 96 LYS A O 1
ATOM 773 N N . GLU A 1 97 ? 3.731 13.988 -10.810 1.00 91.38 97 GLU A N 1
ATOM 774 C CA . GLU A 1 97 ? 3.009 14.492 -11.991 1.00 91.38 97 GLU A CA 1
ATOM 775 C C . GLU A 1 97 ? 2.475 13.356 -12.880 1.00 91.38 97 GLU A C 1
ATOM 777 O O . GLU A 1 97 ? 1.705 13.600 -13.802 1.00 91.38 97 GLU A O 1
ATOM 782 N N . SER A 1 98 ? 2.864 12.099 -12.636 1.00 94.69 98 SER A N 1
ATOM 783 C CA . SER A 1 98 ? 2.351 10.955 -13.392 1.00 94.69 98 SER A CA 1
ATOM 784 C C . SER A 1 98 ? 0.866 10.761 -13.122 1.00 94.69 98 SER A C 1
ATOM 786 O O . SER A 1 98 ? 0.455 10.571 -11.978 1.00 94.69 98 SER A O 1
ATOM 788 N N . VAL A 1 99 ? 0.072 10.726 -14.192 1.00 92.88 99 VAL A N 1
ATOM 789 C CA . VAL A 1 99 ? -1.379 10.505 -14.112 1.00 92.88 99 VAL A CA 1
ATOM 790 C C . VAL A 1 99 ? -1.714 9.180 -13.429 1.00 9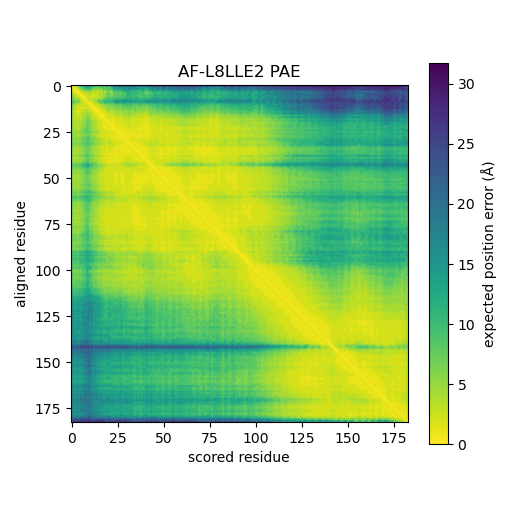2.88 99 VAL A C 1
ATOM 792 O O . VAL A 1 99 ? -2.593 9.135 -12.581 1.00 92.88 99 VAL A O 1
ATOM 795 N N . ILE A 1 100 ? -0.946 8.121 -13.709 1.00 91.69 100 ILE A N 1
ATOM 796 C CA . ILE A 1 100 ? -1.136 6.808 -13.077 1.00 91.69 100 ILE A CA 1
ATOM 797 C C . ILE A 1 100 ? -0.794 6.869 -11.586 1.00 91.69 100 ILE A C 1
ATOM 799 O O . ILE A 1 100 ? -1.481 6.269 -10.765 1.00 91.69 100 ILE A O 1
ATOM 803 N N . TYR A 1 101 ? 0.259 7.606 -11.220 1.00 91.88 101 TYR A N 1
ATOM 804 C CA . TYR A 1 101 ? 0.636 7.773 -9.818 1.00 91.88 101 TYR A CA 1
ATOM 805 C C . TYR A 1 101 ? -0.446 8.528 -9.032 1.00 91.88 101 TYR A C 1
ATOM 807 O O . TYR A 1 101 ? -0.803 8.123 -7.925 1.00 91.88 101 TYR A O 1
ATOM 815 N N . GLN A 1 102 ? -0.988 9.601 -9.613 1.00 93.69 102 GLN A N 1
ATOM 816 C CA . GLN A 1 102 ? -2.074 10.384 -9.022 1.00 93.69 102 GLN A CA 1
ATOM 817 C C . GLN A 1 102 ? -3.337 9.544 -8.824 1.00 93.69 102 GLN A C 1
ATOM 819 O O . GLN A 1 102 ? -3.926 9.605 -7.748 1.00 93.69 102 GLN A O 1
ATOM 824 N N . ASP A 1 103 ? -3.704 8.722 -9.808 1.00 95.00 103 ASP A N 1
ATOM 825 C CA . ASP A 1 103 ? -4.885 7.854 -9.735 1.00 95.00 103 ASP A CA 1
ATOM 826 C C . ASP A 1 103 ? -4.747 6.800 -8.625 1.00 95.00 103 ASP A C 1
ATOM 828 O O . ASP A 1 103 ? -5.633 6.652 -7.783 1.00 95.00 103 ASP A O 1
ATOM 832 N N . ILE A 1 104 ? -3.585 6.134 -8.541 1.00 92.25 104 ILE A N 1
ATOM 833 C CA . ILE A 1 104 ? -3.281 5.171 -7.468 1.00 92.25 104 ILE A CA 1
ATOM 834 C C . ILE A 1 104 ? -3.361 5.848 -6.094 1.00 92.25 104 ILE A C 1
ATOM 836 O O . ILE A 1 104 ? -3.914 5.280 -5.148 1.00 92.25 104 ILE A O 1
ATOM 840 N N . LYS A 1 105 ? -2.813 7.063 -5.967 1.00 94.06 105 LYS A N 1
ATOM 841 C CA . LYS A 1 105 ? -2.863 7.827 -4.718 1.00 94.06 105 LYS A CA 1
ATOM 842 C C . LYS A 1 105 ? -4.300 8.198 -4.346 1.00 94.06 105 LYS A C 1
ATOM 844 O O . LYS A 1 105 ? -4.693 7.968 -3.206 1.00 94.06 105 LYS A O 1
ATOM 849 N N . ALA A 1 106 ? -5.081 8.708 -5.295 1.00 96.44 106 ALA A N 1
ATOM 850 C CA . ALA A 1 106 ? -6.474 9.085 -5.082 1.00 96.44 106 ALA A CA 1
ATOM 851 C C . ALA A 1 106 ? -7.338 7.882 -4.675 1.00 96.44 106 ALA A C 1
ATOM 853 O O . ALA A 1 106 ? -8.121 7.977 -3.729 1.00 96.44 106 ALA A O 1
ATOM 854 N N . GLN A 1 107 ? -7.156 6.726 -5.323 1.00 96.19 107 GLN A N 1
ATOM 855 C CA . GLN A 1 107 ? -7.830 5.491 -4.926 1.00 96.19 107 GLN A CA 1
ATOM 856 C C . GLN A 1 107 ? -7.441 5.081 -3.498 1.00 96.19 107 GLN A C 1
ATOM 858 O O . GLN A 1 107 ? -8.315 4.778 -2.686 1.00 96.19 107 GLN A O 1
ATOM 863 N N . GLY A 1 108 ? -6.148 5.124 -3.163 1.00 97.00 108 GLY A N 1
ATOM 864 C CA . GLY A 1 108 ? -5.666 4.815 -1.816 1.00 97.00 108 GLY A CA 1
ATOM 865 C C . GLY A 1 108 ? -6.233 5.748 -0.740 1.00 97.00 108 GLY A C 1
ATOM 866 O O . GLY A 1 108 ? -6.618 5.285 0.334 1.00 97.00 108 GLY A O 1
ATOM 867 N N . GLU A 1 109 ? -6.335 7.048 -1.024 1.00 97.75 109 GLU A N 1
ATOM 868 C CA . GLU A 1 109 ? -6.959 8.035 -0.133 1.00 97.75 109 GLU A CA 1
ATOM 869 C C . GLU A 1 109 ? -8.459 7.766 0.049 1.00 97.75 109 GLU A C 1
ATOM 871 O O . GLU A 1 109 ? -8.956 7.793 1.177 1.00 97.75 109 GLU A O 1
ATOM 876 N N . ALA A 1 110 ? -9.177 7.445 -1.032 1.00 97.50 110 ALA A N 1
ATOM 877 C CA . ALA A 1 110 ? -10.600 7.115 -0.980 1.00 97.50 110 ALA A CA 1
ATOM 878 C C . ALA A 1 110 ? -10.869 5.833 -0.174 1.00 97.50 110 ALA A C 1
ATOM 880 O O . ALA A 1 110 ? -11.755 5.814 0.685 1.00 97.50 110 ALA A O 1
ATOM 881 N N . GLU A 1 111 ? -10.083 4.777 -0.401 1.00 97.06 111 GLU A N 1
ATOM 882 C CA . GLU A 1 111 ? -10.160 3.531 0.366 1.00 97.06 111 GLU A CA 1
ATOM 883 C C . GLU A 1 111 ? -9.813 3.753 1.842 1.00 97.06 111 GLU A C 1
ATOM 885 O O . GLU A 1 111 ? -10.511 3.250 2.726 1.00 97.06 111 GLU A O 1
ATOM 890 N N . GLY A 1 112 ? -8.761 4.529 2.119 1.00 98.00 112 GLY A N 1
ATOM 891 C CA . GLY A 1 112 ? -8.349 4.881 3.475 1.00 98.00 112 GLY A CA 1
ATOM 892 C C . GLY A 1 112 ? -9.429 5.658 4.224 1.00 98.00 112 GLY A C 1
ATOM 893 O O . GLY A 1 112 ? -9.750 5.323 5.363 1.00 98.00 112 GLY A O 1
ATOM 894 N N . LEU A 1 113 ? -10.054 6.641 3.571 1.00 98.12 113 LEU A N 1
ATOM 895 C CA . LEU A 1 113 ? -11.165 7.404 4.138 1.00 98.12 113 LEU A CA 1
ATOM 896 C C . LEU A 1 113 ? -12.385 6.516 4.412 1.00 98.12 113 LEU A C 1
ATOM 898 O O . LEU A 1 113 ? -13.025 6.660 5.454 1.00 98.12 113 LEU A O 1
ATOM 902 N N . ALA A 1 114 ? -12.717 5.604 3.495 1.00 96.88 114 ALA A N 1
ATOM 903 C CA . ALA A 1 114 ? -13.835 4.682 3.670 1.00 96.88 114 ALA A CA 1
ATOM 904 C C . ALA A 1 114 ? -13.608 3.736 4.860 1.00 96.88 114 ALA A C 1
ATOM 906 O O . ALA A 1 114 ? -14.488 3.613 5.713 1.00 96.88 114 ALA A O 1
ATOM 907 N N . LYS A 1 115 ? -12.418 3.128 4.959 1.00 97.00 115 LYS A N 1
ATOM 908 C CA . LYS A 1 115 ? -12.043 2.260 6.088 1.00 97.00 115 LYS A CA 1
ATOM 909 C C . LYS A 1 115 ? -12.028 3.027 7.405 1.00 97.00 115 LYS A C 1
ATOM 911 O O . LYS A 1 115 ? -12.703 2.621 8.343 1.00 97.00 115 LYS A O 1
ATOM 916 N N . GLY A 1 116 ? -11.359 4.181 7.441 1.00 97.94 116 GLY A N 1
ATOM 917 C CA . GLY A 1 116 ? -11.272 5.009 8.643 1.00 97.94 116 GLY A CA 1
ATOM 918 C C . GLY A 1 116 ? -12.635 5.503 9.129 1.00 97.94 116 GLY A C 1
ATOM 919 O O . GLY A 1 116 ? -12.866 5.582 10.332 1.00 97.94 116 GLY A O 1
ATOM 920 N N . ARG A 1 117 ? -13.576 5.781 8.216 1.00 97.50 117 ARG A N 1
ATOM 921 C CA . ARG A 1 117 ? -14.957 6.118 8.588 1.00 97.50 117 ARG A CA 1
ATOM 922 C C . ARG A 1 117 ? -15.680 4.934 9.226 1.00 97.50 117 ARG A C 1
ATOM 924 O O . ARG A 1 117 ? -16.313 5.125 10.256 1.00 97.50 117 ARG A O 1
ATOM 931 N N . LEU A 1 118 ? -15.593 3.745 8.628 1.00 96.19 118 LEU A N 1
ATOM 932 C CA . LEU A 1 118 ? -16.247 2.542 9.154 1.00 96.19 118 LEU A CA 1
ATOM 933 C C . LEU A 1 118 ? -15.687 2.145 10.525 1.00 96.19 118 LEU A C 1
ATOM 935 O O . LEU A 1 118 ? -16.455 1.909 11.455 1.00 96.19 118 LEU A O 1
ATOM 939 N N . GLU A 1 119 ? -14.361 2.119 10.662 1.00 96.00 119 GLU A N 1
ATOM 940 C CA . GLU A 1 119 ? -13.681 1.825 11.927 1.00 96.00 119 GLU A CA 1
ATOM 941 C C . GLU A 1 119 ? -14.012 2.881 12.987 1.00 96.00 119 GLU A C 1
ATOM 943 O O . GLU A 1 119 ? -14.419 2.542 14.098 1.00 96.00 119 GLU A O 1
ATOM 948 N N . GLY A 1 120 ? -13.934 4.166 12.625 1.00 97.12 120 GLY A N 1
ATOM 949 C CA . GLY A 1 120 ? -14.253 5.272 13.525 1.00 97.12 120 GLY A CA 1
ATOM 950 C C . GLY A 1 120 ? -15.712 5.277 13.985 1.00 97.12 120 GLY A C 1
ATOM 951 O O . GLY A 1 120 ? -15.984 5.553 15.152 1.00 97.12 120 GLY A O 1
ATOM 952 N N . GLU A 1 121 ? -16.657 4.935 13.107 1.00 96.69 121 GLU A N 1
ATOM 953 C CA . GLU A 1 121 ? -18.071 4.803 13.467 1.00 96.69 121 GLU A CA 1
ATOM 954 C C . GLU A 1 121 ? -18.302 3.618 14.416 1.00 96.69 121 GLU A C 1
ATOM 956 O O . GLU A 1 121 ? -19.001 3.766 15.419 1.00 96.69 121 GLU A O 1
ATOM 961 N N . ALA A 1 122 ? -17.700 2.457 14.141 1.00 93.75 122 ALA A N 1
ATOM 962 C CA . ALA A 1 122 ? -17.835 1.268 14.982 1.00 93.75 122 ALA A CA 1
ATOM 963 C C . ALA A 1 122 ? -17.224 1.470 16.381 1.00 93.75 122 ALA A C 1
ATOM 965 O O . ALA A 1 122 ? -17.864 1.180 17.400 1.00 93.75 122 ALA A O 1
ATOM 966 N N . GLU A 1 123 ? -16.009 2.020 16.449 1.00 94.69 123 GLU A N 1
ATOM 967 C CA . GLU A 1 123 ? -15.375 2.374 17.718 1.00 94.69 123 GLU A CA 1
ATOM 968 C C . GLU A 1 123 ? -16.154 3.464 18.454 1.00 94.69 123 GLU A C 1
ATOM 970 O O . GLU A 1 123 ? -16.328 3.376 19.669 1.00 94.69 123 GLU A O 1
ATOM 975 N N . GLY A 1 124 ? -16.629 4.481 17.730 1.00 96.88 124 GLY A N 1
ATOM 976 C CA . GLY A 1 124 ? -17.404 5.585 18.284 1.00 96.88 124 GLY A CA 1
ATOM 977 C C . GLY A 1 124 ? -18.693 5.102 18.943 1.00 96.88 124 GLY A C 1
ATOM 978 O O . GLY A 1 124 ? -18.952 5.458 20.091 1.00 96.88 124 GLY A O 1
ATOM 979 N N . LYS A 1 125 ? -19.451 4.226 18.270 1.00 96.44 125 LYS A N 1
ATOM 980 C CA . LYS A 1 125 ? -20.663 3.604 18.832 1.00 96.44 125 LYS A CA 1
ATOM 981 C C . LYS A 1 125 ? -20.362 2.823 20.108 1.00 96.44 125 LYS A C 1
ATOM 983 O O . LYS A 1 125 ? -21.047 3.006 21.108 1.00 96.44 125 LYS A O 1
ATOM 988 N N . THR A 1 126 ? -19.311 2.003 20.096 1.00 95.56 126 THR A N 1
ATOM 989 C CA . THR A 1 126 ? -18.933 1.181 21.259 1.00 95.56 126 THR A CA 1
ATOM 990 C C . THR A 1 126 ? -18.481 2.040 22.441 1.00 95.56 126 THR A C 1
ATOM 992 O O . THR A 1 126 ? -18.939 1.835 23.564 1.00 95.56 126 THR A O 1
ATOM 995 N N . LYS A 1 127 ? -17.619 3.038 22.197 1.00 96.62 127 LYS A N 1
ATOM 996 C CA . LYS A 1 127 ? -17.135 3.968 23.230 1.00 96.62 127 LYS A CA 1
ATOM 997 C C . LYS A 1 127 ? -18.282 4.777 23.830 1.00 96.62 127 LYS A C 1
ATOM 999 O O . LYS A 1 127 ? -18.357 4.886 25.051 1.00 96.62 127 LYS A O 1
ATOM 1004 N N . GLU A 1 128 ? -19.180 5.304 23.001 1.00 97.50 128 GLU A N 1
ATOM 1005 C CA . GLU A 1 128 ? -20.321 6.084 23.484 1.00 97.50 128 GLU A CA 1
ATOM 1006 C C . GLU A 1 128 ? -21.301 5.217 24.282 1.00 97.50 128 GLU A C 1
ATOM 1008 O O . GLU A 1 128 ? -21.694 5.61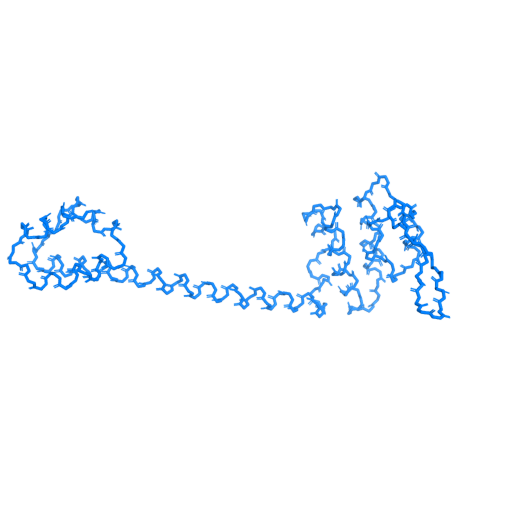0 25.380 1.00 97.50 128 GLU A O 1
ATOM 1013 N N . ALA A 1 129 ? -21.632 4.013 23.799 1.00 97.69 129 ALA A N 1
ATOM 1014 C CA . ALA A 1 129 ? -22.477 3.072 24.533 1.00 97.69 129 ALA A CA 1
ATOM 1015 C C . ALA A 1 129 ? -21.879 2.750 25.912 1.00 97.69 129 ALA A C 1
ATOM 1017 O O . ALA A 1 129 ? -22.559 2.872 26.928 1.00 97.69 129 ALA A O 1
ATOM 1018 N N . LEU A 1 130 ? -20.583 2.433 25.973 1.00 97.44 130 LEU A N 1
ATOM 1019 C CA . LEU A 1 130 ? -19.876 2.161 27.224 1.00 97.44 130 LEU A CA 1
ATOM 1020 C C . LEU A 1 130 ? -19.930 3.354 28.190 1.00 97.44 130 LEU A C 1
ATOM 1022 O O . LEU A 1 130 ? -20.312 3.196 29.351 1.00 97.44 130 LEU A O 1
ATOM 1026 N N . ILE A 1 131 ? -19.576 4.554 27.721 1.00 97.00 131 ILE A N 1
ATOM 1027 C CA . ILE A 1 131 ? -19.587 5.776 28.538 1.00 97.00 131 ILE A CA 1
ATOM 1028 C C . ILE A 1 131 ? -20.996 6.052 29.068 1.00 97.00 131 ILE A C 1
ATOM 1030 O O . ILE A 1 131 ? -21.164 6.361 30.252 1.00 97.00 131 ILE A O 1
ATOM 1034 N N . LEU A 1 132 ? -22.014 5.931 28.216 1.00 97.19 132 LEU A N 1
ATOM 1035 C CA . LEU A 1 132 ? -23.402 6.153 28.595 1.00 97.19 132 LEU A CA 1
ATOM 1036 C C . LEU A 1 132 ? -23.849 5.156 29.669 1.00 97.19 132 LEU A C 1
ATOM 1038 O O . LEU A 1 132 ? -24.377 5.574 30.701 1.00 97.19 132 LEU A O 1
ATOM 1042 N N . ILE A 1 133 ? -23.577 3.864 29.477 1.00 97.00 133 ILE A N 1
ATOM 1043 C CA . ILE A 1 133 ? -23.903 2.806 30.441 1.00 97.00 133 ILE A CA 1
ATOM 1044 C C . ILE A 1 133 ? -23.236 3.066 31.790 1.00 97.00 133 ILE A C 1
ATOM 1046 O O . ILE A 1 133 ? -23.911 3.059 32.822 1.00 97.00 133 ILE A O 1
ATOM 1050 N N . LEU A 1 134 ? -21.938 3.378 31.805 1.00 95.44 134 LEU A N 1
ATOM 1051 C CA . LEU A 1 134 ? -21.217 3.681 33.042 1.00 95.44 134 LEU A CA 1
ATOM 1052 C C . LEU A 1 134 ? -21.795 4.914 33.753 1.00 95.44 134 LEU A C 1
ATOM 1054 O O . LEU A 1 134 ? -21.941 4.910 34.978 1.00 95.44 134 LEU A O 1
ATOM 1058 N N . ARG A 1 135 ? -22.181 5.963 33.014 1.00 95.81 135 ARG A N 1
ATOM 1059 C CA . ARG A 1 135 ? -22.834 7.154 33.587 1.00 95.81 135 ARG A CA 1
ATOM 1060 C C . ARG A 1 135 ? -24.194 6.824 34.198 1.00 95.81 135 ARG A C 1
ATOM 1062 O O . ARG A 1 135 ? -24.493 7.300 35.294 1.00 95.81 135 ARG A O 1
ATOM 1069 N N . LEU A 1 136 ? -25.014 6.024 33.516 1.00 95.31 136 LEU A N 1
ATOM 1070 C CA . LEU A 1 136 ? -26.337 5.630 34.005 1.00 95.31 136 LEU A CA 1
ATOM 1071 C C . LEU A 1 136 ? -26.238 4.731 35.245 1.00 95.31 136 LEU A C 1
ATOM 1073 O O . LEU A 1 136 ? -26.945 4.963 36.226 1.00 95.31 136 LEU A O 1
ATOM 1077 N N . LEU A 1 137 ? -25.318 3.765 35.243 1.00 94.81 137 LEU A N 1
ATOM 1078 C CA . LEU A 1 137 ? -25.061 2.884 36.382 1.00 94.81 137 LEU A CA 1
ATOM 1079 C C . LEU A 1 137 ? -24.577 3.653 37.611 1.00 94.81 137 LEU A C 1
ATOM 1081 O O . LEU A 1 137 ? -25.108 3.457 38.705 1.00 94.81 137 LEU A O 1
ATOM 1085 N N . ASN A 1 138 ? -23.624 4.572 37.433 1.00 92.62 138 ASN A N 1
ATOM 1086 C CA . ASN A 1 138 ? -23.159 5.433 38.519 1.00 92.62 138 ASN A CA 1
ATOM 1087 C C . ASN A 1 138 ? -24.276 6.339 39.046 1.00 92.62 138 ASN A C 1
ATOM 1089 O O . ASN A 1 138 ? -24.392 6.529 40.255 1.00 92.62 138 ASN A O 1
ATOM 1093 N N . ARG A 1 139 ? -25.151 6.851 38.171 1.00 93.94 139 ARG A N 1
ATOM 1094 C CA . ARG A 1 139 ? -26.312 7.646 38.592 1.00 93.94 139 ARG A CA 1
ATOM 1095 C C . ARG A 1 139 ? -27.331 6.823 39.386 1.00 93.94 139 ARG A C 1
ATOM 1097 O O . ARG A 1 139 ? -27.866 7.333 40.365 1.00 93.94 139 ARG A O 1
ATOM 1104 N N . LYS A 1 140 ? -27.616 5.584 38.972 1.00 93.50 140 LYS A N 1
ATOM 1105 C CA . LYS A 1 140 ? -28.636 4.725 39.601 1.00 93.50 140 LYS A CA 1
ATOM 1106 C C . LYS A 1 140 ? -28.159 4.112 40.919 1.00 93.50 140 LYS A C 1
ATOM 1108 O O . LYS A 1 140 ? -28.921 4.080 41.877 1.00 93.50 140 LYS A O 1
ATOM 1113 N N . PHE A 1 141 ? -26.905 3.663 40.986 1.00 92.62 141 PHE A N 1
ATOM 1114 C CA . PHE A 1 141 ? -26.362 2.934 42.142 1.00 92.62 141 PHE A CA 1
ATOM 1115 C C . PHE A 1 141 ? -25.370 3.738 42.993 1.00 92.62 141 PHE A C 1
ATOM 1117 O O . PHE A 1 141 ? -24.758 3.170 43.894 1.00 92.62 141 PHE A O 1
ATOM 1124 N N . GLN A 1 142 ? -25.205 5.038 42.718 1.00 85.81 142 GLN A N 1
ATOM 1125 C CA . GLN A 1 142 ? -24.298 5.990 43.387 1.00 85.81 142 GLN A CA 1
ATOM 1126 C C . GLN A 1 142 ? -22.794 5.677 43.264 1.00 85.81 142 GLN A C 1
ATOM 1128 O O . GLN A 1 142 ? -21.982 6.590 43.366 1.00 85.81 142 GLN A O 1
ATOM 1133 N N . SER A 1 143 ? -22.411 4.422 43.018 1.00 86.00 143 SER A N 1
ATOM 1134 C CA . SER A 1 143 ? -21.104 4.001 42.504 1.00 86.00 143 SER A CA 1
ATOM 1135 C C . SER A 1 143 ? -21.100 2.510 42.131 1.00 86.00 143 SER A C 1
ATOM 1137 O O . SER A 1 143 ? -21.703 1.652 42.796 1.00 86.00 143 SER A O 1
ATOM 1139 N N . ILE A 1 144 ? -20.371 2.170 41.071 1.00 89.62 144 ILE A N 1
ATOM 1140 C CA . ILE A 1 144 ? -19.995 0.785 40.748 1.00 89.62 144 ILE A CA 1
ATOM 1141 C C . ILE A 1 144 ? -18.554 0.519 41.193 1.00 89.62 144 ILE A C 1
ATOM 1143 O O . ILE A 1 144 ? -17.766 1.449 41.333 1.00 89.62 144 ILE A O 1
ATOM 1147 N N . THR A 1 145 ? -18.226 -0.739 41.493 1.00 91.81 145 THR A N 1
ATOM 1148 C CA . THR A 1 145 ? -16.852 -1.083 41.886 1.00 91.81 145 THR A CA 1
ATOM 1149 C C . THR A 1 145 ? -15.967 -1.221 40.638 1.00 91.81 145 THR A C 1
ATOM 1151 O O . THR A 1 145 ? -16.502 -1.518 39.563 1.00 91.81 145 THR A O 1
ATOM 1154 N N . PRO A 1 146 ? -14.638 -1.049 40.751 1.00 91.81 146 PRO A N 1
ATOM 1155 C CA . PRO A 1 146 ? -13.722 -1.186 39.616 1.00 91.81 146 PRO A CA 1
ATOM 1156 C C . PRO A 1 146 ? -13.822 -2.541 38.900 1.00 91.81 146 PRO A C 1
ATOM 1158 O O . PRO A 1 146 ? -13.674 -2.610 37.683 1.00 91.81 146 PRO A O 1
ATOM 1161 N N . GLU A 1 147 ? -14.129 -3.618 39.627 1.00 93.25 147 GLU A N 1
ATOM 1162 C CA . GLU A 1 147 ? -14.292 -4.958 39.050 1.00 93.25 147 GLU A CA 1
ATOM 1163 C C . GLU A 1 147 ? -15.515 -5.034 38.126 1.00 93.25 147 GLU A C 1
ATOM 1165 O O . GLU A 1 147 ? -15.474 -5.674 37.076 1.00 93.25 147 GLU A O 1
ATOM 1170 N N . ILE A 1 148 ? -16.612 -4.365 38.499 1.00 92.62 148 ILE A N 1
ATOM 1171 C CA . ILE A 1 148 ? -17.818 -4.270 37.666 1.00 92.62 148 ILE A CA 1
ATOM 1172 C C . ILE A 1 148 ? -17.527 -3.416 36.433 1.00 92.62 148 ILE A C 1
ATOM 1174 O O . ILE A 1 148 ? -17.914 -3.786 35.328 1.00 92.62 148 ILE A O 1
ATOM 1178 N N . GLU A 1 149 ? -16.823 -2.299 36.609 1.00 93.81 149 GLU A N 1
ATOM 1179 C CA . GLU A 1 149 ? -16.451 -1.415 35.508 1.00 93.81 149 GLU A CA 1
ATOM 1180 C C . GLU A 1 149 ? -15.596 -2.135 34.457 1.00 93.81 149 GLU A C 1
ATOM 1182 O O . GLU A 1 149 ? -15.944 -2.105 33.278 1.00 93.81 149 GLU A O 1
ATOM 1187 N N . GLN A 1 150 ? -14.548 -2.859 34.864 1.00 94.19 150 GLN A N 1
ATOM 1188 C CA . GLN A 1 150 ? -13.715 -3.641 33.940 1.00 94.19 150 GLN A CA 1
ATOM 1189 C C . GLN A 1 150 ? -14.526 -4.672 33.150 1.00 94.19 150 GLN A C 1
ATOM 1191 O O . GLN A 1 150 ? -14.328 -4.851 31.949 1.00 94.19 150 GLN A O 1
ATOM 1196 N N . ARG A 1 151 ? -15.477 -5.330 33.812 1.00 94.56 151 ARG A N 1
ATOM 1197 C CA . ARG A 1 151 ? -16.329 -6.338 33.182 1.00 94.56 151 ARG A CA 1
ATOM 1198 C C . ARG A 1 151 ? -17.278 -5.723 32.153 1.00 94.56 151 ARG A C 1
ATOM 1200 O O . ARG A 1 151 ? -17.499 -6.316 31.103 1.00 94.56 151 ARG A O 1
ATOM 1207 N N . ILE A 1 152 ? -17.772 -4.510 32.402 1.00 95.06 152 ILE A N 1
ATOM 1208 C CA . ILE A 1 152 ? -18.565 -3.745 31.429 1.00 95.06 152 ILE A CA 1
ATOM 1209 C C . ILE A 1 152 ? -17.691 -3.276 30.257 1.00 95.06 152 ILE A C 1
ATOM 1211 O O . ILE A 1 152 ? -18.127 -3.345 29.114 1.00 95.06 152 ILE A O 1
ATOM 1215 N N . GLN A 1 153 ? -16.446 -2.857 30.508 1.00 95.06 153 GLN A N 1
ATOM 1216 C CA . GLN A 1 153 ? -15.504 -2.459 29.451 1.00 95.06 153 GLN A CA 1
ATOM 1217 C C . GLN A 1 153 ? -15.160 -3.609 28.491 1.00 95.06 153 GLN A C 1
ATOM 1219 O O . GLN A 1 153 ? -14.834 -3.355 27.335 1.00 95.06 153 GLN A O 1
ATOM 1224 N N . SER A 1 154 ? -15.250 -4.864 28.945 1.00 94.75 154 SER A N 1
ATOM 1225 C CA . SER A 1 154 ? -15.072 -6.046 28.089 1.00 94.75 154 SER A CA 1
ATOM 1226 C C . SER A 1 154 ? -16.303 -6.435 27.262 1.00 94.75 154 SER A C 1
ATOM 1228 O O . SER A 1 154 ? -16.219 -7.368 26.463 1.00 94.75 154 SER A O 1
ATOM 1230 N N . LEU A 1 155 ? -17.444 -5.761 27.443 1.00 95.56 155 LEU A N 1
ATOM 1231 C CA . LEU A 1 155 ? -18.664 -6.077 26.705 1.00 95.56 155 LEU A CA 1
ATOM 1232 C C . LEU A 1 155 ? -18.584 -5.588 25.255 1.00 95.56 155 LEU A C 1
ATOM 1234 O O . LEU A 1 155 ? -18.088 -4.505 24.949 1.00 95.56 155 LEU A O 1
ATOM 1238 N N . THR A 1 156 ? -19.137 -6.395 24.356 1.00 95.69 156 THR A N 1
ATOM 1239 C CA . THR A 1 156 ? -19.405 -6.011 22.966 1.00 95.69 156 THR A CA 1
ATOM 1240 C C . THR A 1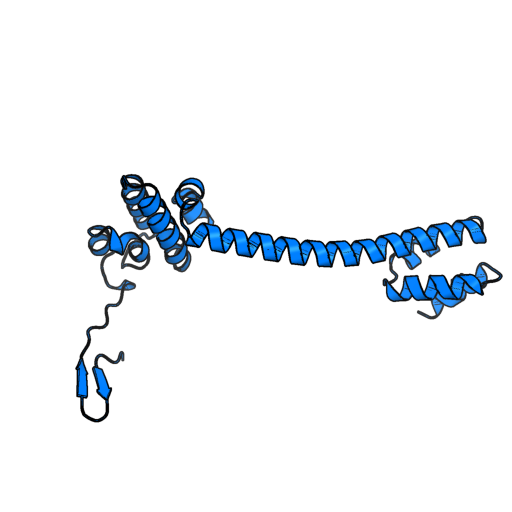 156 ? -20.470 -4.914 22.893 1.00 95.69 156 THR A C 1
ATOM 1242 O O . THR A 1 156 ? -21.259 -4.746 23.823 1.00 95.69 156 THR A O 1
ATOM 1245 N N . LEU A 1 157 ? -20.550 -4.202 21.762 1.00 96.06 157 LEU A N 1
ATOM 1246 C CA . LEU A 1 157 ? -21.576 -3.175 21.537 1.00 96.06 157 LEU A CA 1
ATOM 1247 C C . LEU A 1 157 ? -22.994 -3.696 21.822 1.00 96.06 157 LEU A C 1
ATOM 1249 O O . LEU A 1 157 ? -23.711 -3.091 22.608 1.00 96.06 157 LEU A O 1
ATOM 1253 N N . THR A 1 158 ? -23.364 -4.854 21.274 1.00 96.62 158 THR A N 1
ATOM 1254 C CA . THR A 1 158 ? -24.693 -5.447 21.493 1.00 96.62 158 THR A CA 1
ATOM 1255 C C . THR A 1 158 ? -24.939 -5.787 22.962 1.00 96.62 158 THR A C 1
ATOM 1257 O O . THR A 1 158 ? -26.021 -5.557 23.481 1.00 96.62 158 THR A O 1
ATOM 1260 N N . GLN A 1 159 ? -23.924 -6.276 23.681 1.00 96.75 159 GLN A N 1
ATOM 1261 C CA . GLN A 1 159 ? -24.043 -6.504 25.122 1.00 96.75 159 GLN A CA 1
ATOM 1262 C C . GLN A 1 159 ? -24.224 -5.196 25.909 1.00 96.75 159 GLN A C 1
ATOM 1264 O O . GLN A 1 159 ? -24.941 -5.195 26.906 1.00 96.75 159 GLN A O 1
ATOM 1269 N N . LEU A 1 160 ? -23.585 -4.100 25.492 1.00 97.19 160 LEU A N 1
ATOM 1270 C CA . LEU A 1 160 ? -23.772 -2.782 26.104 1.00 97.19 160 LEU A CA 1
ATOM 1271 C C . LEU A 1 160 ? -25.176 -2.229 25.836 1.00 97.19 160 LEU A C 1
ATOM 1273 O O . LEU A 1 160 ? -25.787 -1.673 26.746 1.00 97.19 160 LEU A O 1
ATOM 1277 N N . GLU A 1 161 ? -25.696 -2.409 24.623 1.00 96.62 161 GLU A N 1
ATOM 1278 C CA . GLU A 1 161 ? -27.065 -2.031 24.255 1.00 96.62 161 GLU A CA 1
ATOM 1279 C C . GLU A 1 161 ? -28.096 -2.839 25.063 1.00 96.62 161 GLU A C 1
ATOM 1281 O O . GLU A 1 161 ? -28.944 -2.243 25.729 1.00 96.62 161 GLU A O 1
ATOM 1286 N N . ASP A 1 162 ? -27.938 -4.167 25.134 1.00 97.25 162 ASP A N 1
ATOM 1287 C CA . ASP A 1 162 ? -28.778 -5.056 25.952 1.00 97.25 162 ASP A CA 1
ATOM 1288 C C . ASP A 1 162 ? -28.747 -4.669 27.442 1.00 97.25 162 ASP A C 1
ATOM 1290 O O . ASP A 1 162 ? -29.765 -4.708 28.139 1.00 97.25 162 ASP A O 1
ATOM 1294 N N . LEU A 1 163 ? -27.567 -4.300 27.957 1.00 96.94 163 LEU A N 1
ATOM 1295 C CA . LEU A 1 163 ? -27.413 -3.819 29.329 1.00 96.94 163 LEU A CA 1
ATOM 1296 C C . LEU A 1 163 ? -28.149 -2.490 29.533 1.00 96.94 163 LEU A C 1
ATOM 1298 O O . LEU A 1 163 ? -28.703 -2.267 3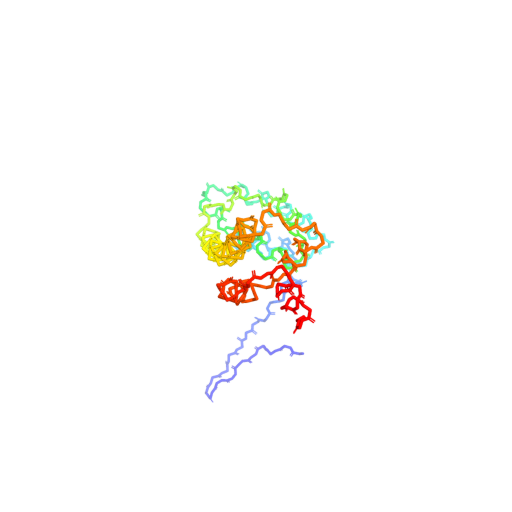0.605 1.00 96.94 163 LEU A O 1
ATOM 1302 N N . GLY A 1 164 ? -28.172 -1.618 28.525 1.00 95.94 164 GLY A N 1
ATOM 1303 C CA . GLY A 1 164 ? -28.905 -0.353 28.559 1.00 95.94 164 GLY A CA 1
ATOM 1304 C C . GLY A 1 164 ? -30.408 -0.539 28.712 1.00 95.94 164 GLY A C 1
ATOM 1305 O O . GLY A 1 164 ? -31.026 0.176 29.500 1.00 95.94 164 GLY A O 1
ATOM 1306 N N . GLU A 1 165 ? -30.975 -1.528 28.023 1.00 96.56 165 GLU A N 1
ATOM 1307 C CA . GLU A 1 165 ? -32.383 -1.904 28.171 1.00 96.56 165 GLU A CA 1
ATOM 1308 C C . GLU A 1 165 ? -32.649 -2.534 29.542 1.00 96.56 165 GLU A C 1
ATOM 1310 O O . GLU A 1 165 ? -33.480 -2.035 30.303 1.00 96.56 165 GLU A O 1
ATOM 1315 N N . ALA A 1 166 ? -31.880 -3.565 29.915 1.00 96.56 166 ALA A N 1
ATOM 1316 C CA . ALA A 1 166 ? -32.050 -4.275 31.185 1.00 96.56 166 ALA A CA 1
ATOM 1317 C C . ALA A 1 166 ? -31.869 -3.360 32.411 1.00 96.56 166 ALA A C 1
ATOM 1319 O O . ALA A 1 166 ? -32.502 -3.555 33.452 1.00 96.56 166 ALA A O 1
ATOM 1320 N N . LEU A 1 167 ? -31.035 -2.320 32.288 1.00 95.56 167 LEU A N 1
ATOM 1321 C CA . LEU A 1 167 ? -30.812 -1.332 33.338 1.00 95.56 167 LEU A CA 1
ATOM 1322 C C . LEU A 1 167 ? -32.105 -0.638 33.786 1.00 95.56 167 LEU A C 1
ATOM 1324 O O . LEU A 1 167 ? -32.192 -0.217 34.948 1.00 95.56 167 LEU A O 1
ATOM 1328 N N . LEU A 1 168 ? -33.095 -0.503 32.901 1.00 94.69 168 LEU A N 1
ATOM 1329 C CA . LEU A 1 168 ? -34.383 0.111 33.222 1.00 94.69 168 LEU A CA 1
ATOM 1330 C C . LEU A 1 168 ? -35.158 -0.715 34.257 1.00 94.69 168 LEU A C 1
ATOM 1332 O O . LEU A 1 168 ? -35.734 -0.130 35.177 1.00 94.69 168 LEU A O 1
ATOM 1336 N N . ASP A 1 169 ? -35.063 -2.042 34.187 1.00 95.88 169 ASP A N 1
ATOM 1337 C CA . ASP A 1 169 ? -35.793 -2.971 35.056 1.00 95.88 169 ASP A CA 1
ATOM 1338 C C . ASP A 1 169 ? -35.090 -3.248 36.392 1.00 95.88 169 ASP A C 1
ATOM 1340 O O . ASP A 1 169 ? -35.737 -3.644 37.366 1.00 95.88 169 ASP A O 1
ATOM 1344 N N . PHE A 1 170 ? -33.776 -3.004 36.478 1.00 95.62 170 PHE A N 1
ATOM 1345 C CA . PHE A 1 170 ? -33.008 -3.247 37.704 1.00 95.62 170 PHE A CA 1
ATOM 1346 C C . PHE A 1 170 ? -33.558 -2.446 38.890 1.00 95.62 170 PHE A C 1
ATOM 1348 O O . PHE A 1 170 ? -33.729 -1.229 38.810 1.00 95.62 170 PHE A O 1
ATOM 1355 N N . GLN A 1 171 ? -33.765 -3.106 40.026 1.00 92.50 171 GLN A N 1
ATOM 1356 C CA . GLN A 1 171 ? -34.192 -2.479 41.280 1.00 92.50 171 GLN A CA 1
ATOM 1357 C C . GLN A 1 171 ? -33.009 -2.282 42.232 1.00 92.50 171 GLN A C 1
ATOM 1359 O O . GLN A 1 171 ? -32.988 -1.345 43.028 1.00 92.50 171 GLN A O 1
ATOM 1364 N N . GLN A 1 172 ? -31.991 -3.139 42.129 1.00 92.62 172 GLN A N 1
ATOM 1365 C CA . GLN A 1 172 ? -30.851 -3.173 43.038 1.00 92.62 172 GLN A CA 1
ATOM 1366 C C . GLN A 1 172 ? -29.561 -3.606 42.331 1.00 92.62 172 GLN A C 1
ATOM 1368 O O . GLN A 1 172 ? -29.566 -4.210 41.262 1.00 92.62 172 GLN A O 1
ATOM 1373 N N . LYS A 1 173 ? -28.415 -3.341 42.969 1.00 91.88 173 LYS A N 1
ATOM 1374 C CA . LYS A 1 173 ? -27.089 -3.685 42.425 1.00 91.88 173 LYS A CA 1
ATOM 1375 C C . LYS A 1 173 ? -26.898 -5.196 42.209 1.00 91.88 173 LYS A C 1
ATOM 1377 O O . LYS A 1 173 ? -26.118 -5.589 41.348 1.00 91.88 173 LYS A O 1
ATOM 1382 N N . ALA A 1 174 ? -27.612 -6.039 42.959 1.00 92.88 174 ALA A N 1
ATOM 1383 C CA . ALA A 1 174 ? -27.578 -7.491 42.782 1.00 92.88 174 ALA A CA 1
ATOM 1384 C C . ALA A 1 174 ? -28.107 -7.935 41.404 1.00 92.88 174 ALA A C 1
ATOM 1386 O O . ALA A 1 174 ? -27.580 -8.897 40.846 1.00 92.88 174 ALA A O 1
ATOM 1387 N N . ASP A 1 175 ? -29.066 -7.204 40.824 1.00 95.25 175 ASP A N 1
ATOM 1388 C CA . ASP A 1 175 ? -29.645 -7.524 39.513 1.00 95.25 175 ASP A CA 1
ATOM 1389 C C . ASP A 1 175 ? -28.591 -7.359 38.406 1.00 95.25 175 ASP A C 1
ATOM 1391 O O . ASP A 1 175 ? -28.415 -8.242 37.570 1.00 95.25 175 ASP A O 1
ATOM 1395 N N . LEU A 1 176 ? -27.793 -6.285 38.479 1.00 94.25 176 LEU A N 1
ATOM 1396 C CA . LEU A 1 176 ? -26.646 -6.045 37.594 1.00 94.25 176 LEU A CA 1
ATOM 1397 C C . LEU A 1 176 ? -25.593 -7.156 37.699 1.00 94.25 176 LEU A C 1
ATOM 1399 O O . LEU A 1 176 ? -25.077 -7.625 36.687 1.00 94.25 176 LEU A O 1
ATOM 1403 N N . ILE A 1 177 ? -25.250 -7.570 38.922 1.00 93.19 177 ILE A N 1
ATOM 1404 C CA . ILE A 1 177 ? -24.247 -8.621 39.153 1.00 93.19 177 ILE A CA 1
ATOM 1405 C C . ILE A 1 177 ? -24.740 -9.956 38.583 1.00 93.19 177 ILE A C 1
ATOM 1407 O O . ILE A 1 177 ? -23.957 -10.684 37.968 1.00 93.19 177 ILE A O 1
ATOM 1411 N N . SER A 1 178 ? -26.028 -10.265 38.756 1.00 94.62 178 SER A N 1
ATOM 1412 C CA . SER A 1 178 ? -26.645 -11.460 38.181 1.00 94.62 178 SER A CA 1
ATOM 1413 C C . SER A 1 178 ? -26.640 -11.407 36.654 1.00 94.62 178 SER A C 1
ATOM 1415 O O . SER A 1 178 ? -26.189 -12.360 36.021 1.00 94.62 178 SER A O 1
ATOM 1417 N N . TRP A 1 179 ? -27.031 -10.273 36.064 1.00 95.81 179 TRP A N 1
ATOM 1418 C CA . TRP A 1 179 ? -27.018 -10.071 34.615 1.00 95.81 179 TRP A CA 1
ATOM 1419 C C . TRP A 1 179 ? -25.621 -10.282 34.023 1.00 95.81 179 TRP A C 1
ATOM 1421 O O . TRP A 1 179 ? -25.458 -11.067 33.092 1.00 95.81 179 TRP A O 1
ATOM 1431 N N . LEU A 1 180 ? -24.596 -9.664 34.624 1.00 94.00 180 LEU A N 1
ATOM 1432 C CA . LEU A 1 180 ? -23.208 -9.803 34.177 1.00 94.00 180 LEU A CA 1
ATOM 1433 C C . LEU A 1 180 ? -22.683 -11.239 34.308 1.00 94.00 180 LEU A C 1
ATOM 1435 O O . LEU A 1 180 ? -21.713 -11.576 33.640 1.00 94.00 180 LEU A O 1
ATOM 1439 N N . SER A 1 181 ? -23.252 -12.060 35.200 1.00 90.81 181 SER A N 1
ATOM 1440 C CA . SER A 1 181 ? -22.810 -13.442 35.478 1.00 90.81 181 SER A CA 1
ATOM 1441 C C . SER A 1 181 ? -23.473 -14.501 34.613 1.00 90.81 181 SER A C 1
ATOM 1443 O O . SER A 1 181 ? -22.997 -15.631 34.587 1.00 90.81 181 SER A O 1
ATOM 1445 N N . ASN A 1 182 ? -24.519 -14.131 33.880 1.00 85.38 182 ASN A N 1
ATOM 1446 C CA . ASN A 1 182 ? -25.196 -15.001 32.923 1.00 85.38 182 ASN A CA 1
ATOM 1447 C C . ASN A 1 182 ? -24.663 -14.831 31.485 1.00 85.38 182 ASN A C 1
ATOM 1449 O O . ASN A 1 182 ? -25.306 -15.285 30.538 1.00 85.38 182 ASN A O 1
ATOM 1453 N N . ARG A 1 183 ? -23.516 -14.166 31.313 1.00 68.31 183 ARG A N 1
ATOM 1454 C CA . ARG A 1 183 ? -22.799 -13.953 30.049 1.00 68.31 183 ARG A CA 1
ATOM 1455 C C . ARG A 1 183 ? -21.301 -14.123 30.275 1.00 68.31 183 ARG A C 1
ATOM 1457 O O . ARG A 1 183 ? -20.633 -14.516 29.298 1.00 68.31 183 ARG A O 1
#

Mean predicted aligned error: 7.38 Å

Secondary structure (DSSP, 8-state):
----EEEETTEEEE-----GGGSBHHHHTT-GGGGGGGGGSB-S-HHHHHHHHHHHHHT-SSHHHHHHHHHHHHHHHTTTS-HHHHHHHS-HHHHTT-HHHHHHHHHHHHHHHHHHHHHHHHHHHHHHHHHHHHHHHHHHHS---HHHHHHHHT--HHHHHHHHHHHHH--SHHHHHHHHHT-

Nearest PDB structures (foldseek):
  4nqi-assembly1_A  TM=2.167E-01  e=6.562E+00  Dictyostelium discoideum

Sequence (183 aa):
MYQNYFNLENTNHRFEVIRLWEVPSTELLEYKGLYPLVTLGKSDNPLETLKQVAQKIEAISLTQERSNVAAATSVLAGLVLDKTIIRGLLREEIMKESVIYQDIKAQGEAEGLAKGRLEGEAEGKTKEALILILRLLNRKFQSITPEIEQRIQSLTLTQLEDLGEALLDFQQKADLISWLSNR

Foldseek 3Di:
DDDQWDDDPPDIDGHDDDQQQDAQLVVLLVDLVSLLSSLVHPDPDSLVSLLSSLVVLVPDPDLASSLQSLVSNLVSNVVPDDNVSSCVRSPPVSNVNHPVSVVVVVVVVVVVVVVCVVVCVLVVLQVVLLVVLLVLCCVLAVDDDVVLSVLSNPDHSVLSVVSVVVSVVDPDPVSSVVSSVVD

pLDDT: mean 93.95, std 4.91, range [56.12, 98.12]